Protein 3JYB (pdb70)

Radius of gyration: 20.43 Å; Cα contacts (8 Å, |Δi|>4): 573; chains: 2; bounding box: 52×52×51 Å

Secondary structure (DSSP, 8-state):
--EEEEEETTS---HHHHHT-GGG-EE-SSSB----S-S-EEEEEE-----SS-EEEEEE-TT-S-EEEEEEETTEEEEEEEESTTS-S---S-TT--EEEEEP-SS---EEE---SS---EEEEEEHHHHTT--/--EEEEEETT----HHHHTT-GGG-EE-SSSB----S-S-EEEEEE-----SS-EEEEEE-TT-S-EEEEEEETTEEEEEEEESTTS-----SSTT--EEEEE--SS---EEE---SS---EEEEEEHHHHTT--

B-factor: mean 18.73, std 5.87, range [4.33, 47.35]

Structure (mmCIF, N/CA/C/O backbone):
data_3JYB
#
_entry.id   3JYB
#
_cell.length_a   51.164
_cell.length_b   67.193
_cell.length_c   86.214
_cell.angle_alpha   90.00
_cell.angle_beta   90.00
_cell.angle_gamma   90.00
#
_symmetry.space_group_name_H-M   'P 21 21 21'
#
loop_
_entity.id
_entity.type
_entity.pdbx_description
1 polymer 'Sensor protein'
2 water water
#
loop_
_atom_site.group_PDB
_atom_site.id
_atom_site.type_symbol
_atom_site.label_atom_id
_atom_site.label_alt_id
_atom_site.label_comp_id
_atom_site.label_asym_id
_atom_site.label_entity_id
_atom_site.label_seq_id
_atom_site.pdbx_PDB_ins_code
_atom_site.Cartn_x
_atom_site.Cartn_y
_atom_site.Cartn_z
_atom_site.occupancy
_atom_site.B_iso_or_equiv
_atom_site.auth_seq_id
_atom_site.auth_comp_id
_atom_site.auth_asym_id
_atom_site.auth_atom_id
_atom_site.pdbx_PDB_model_num
ATOM 1 N N . GLN A 1 8 ? 12.498 33.715 56.812 1.00 20.47 48 GLN A N 1
ATOM 2 C CA . GLN A 1 8 ? 12.031 33.669 58.233 1.00 20.19 48 GLN A CA 1
ATOM 3 C C . GLN A 1 8 ? 12.464 34.898 59.042 1.00 19.31 48 GLN A C 1
ATOM 4 O O . GLN A 1 8 ? 12.410 34.895 60.272 1.00 19.10 48 GLN A O 1
ATOM 10 N N . ASN A 1 9 ? 12.870 35.953 58.339 1.00 18.34 49 ASN A N 1
ATOM 11 C CA . ASN A 1 9 ? 13.349 37.176 58.978 1.00 17.37 49 ASN A CA 1
ATOM 12 C C . ASN A 1 9 ? 12.270 38.241 59.193 1.00 16.56 49 ASN A C 1
ATOM 13 O O . ASN A 1 9 ? 12.557 39.326 59.701 1.00 16.10 49 ASN A O 1
ATOM 18 N N . TRP A 1 10 ? 11.038 37.931 58.793 1.00 15.65 50 TRP A N 1
ATOM 19 C CA . TRP A 1 10 ? 9.897 38.796 59.070 1.00 14.63 50 TRP A CA 1
ATOM 20 C C . TRP A 1 10 ? 9.069 38.101 60.134 1.00 14.39 50 TRP A C 1
ATOM 21 O O . TRP A 1 10 ? 8.437 37.069 59.879 1.00 14.13 50 TRP A O 1
ATOM 32 N N . ARG A 1 11 ? 9.098 38.667 61.335 1.00 14.07 51 ARG A N 1
ATOM 33 C CA . ARG A 1 11 ? 8.558 38.003 62.511 1.00 14.24 51 ARG A CA 1
ATOM 34 C C . ARG A 1 11 ? 7.566 38.878 63.252 1.00 14.05 51 ARG A C 1
ATOM 35 O O . ARG A 1 11 ? 7.608 40.109 63.159 1.00 13.35 51 ARG A O 1
ATOM 43 N N . LEU A 1 12 ? 6.688 38.228 64.011 1.00 14.16 52 LEU A N 1
ATOM 44 C CA . LEU A 1 12 ? 5.626 38.930 64.708 1.00 14.67 52 LEU A CA 1
ATOM 45 C C . LEU A 1 12 ? 5.483 38.463 66.157 1.00 14.73 52 LEU A C 1
ATOM 46 O O . LEU A 1 12 ? 5.723 37.297 66.475 1.00 14.85 52 LEU A O 1
ATOM 51 N N . LEU A 1 13 ? 5.114 39.400 67.023 1.00 14.84 53 LEU A N 1
ATOM 52 C CA . LEU A 1 13 ? 4.792 39.121 68.408 1.00 15.27 53 LEU A CA 1
ATOM 53 C C . LEU A 1 13 ? 3.516 39.881 68.748 1.00 15.44 53 LEU A C 1
ATOM 54 O O . LEU A 1 13 ? 3.436 41.095 68.550 1.00 15.56 53 LEU A O 1
ATOM 59 N N . ARG A 1 14 ? 2.520 39.155 69.240 1.00 15.60 54 ARG A N 1
ATOM 60 C CA . ARG A 1 14 ? 1.308 39.768 69.760 1.00 15.79 54 ARG A CA 1
ATOM 61 C C . ARG A 1 14 ? 1.494 40.058 71.244 1.00 16.03 54 ARG A C 1
ATOM 62 O O . ARG A 1 14 ? 1.709 39.136 72.044 1.00 15.99 54 ARG A O 1
ATOM 70 N N . ASP A 1 15 ? 1.451 41.340 71.601 1.00 15.88 55 ASP A N 1
ATOM 71 C CA . ASP A 1 15 ? 1.507 41.751 72.996 1.00 16.22 55 ASP A CA 1
ATOM 72 C C . ASP A 1 15 ? 0.099 42.075 73.474 1.00 16.25 55 ASP A C 1
ATOM 73 O O . ASP A 1 15 ? -0.375 43.204 73.343 1.00 15.75 55 ASP A O 1
ATOM 78 N N . GLU A 1 16 ? -0.559 41.070 74.035 1.00 16.57 56 GLU A N 1
ATOM 79 C CA . GLU A 1 16 ? -1.937 41.212 74.504 1.00 17.01 56 GLU A CA 1
ATOM 80 C C . GLU A 1 16 ? -2.074 42.102 75.740 1.00 16.94 56 GLU A C 1
ATOM 81 O O . GLU A 1 16 ? -3.164 42.596 76.034 1.00 17.19 56 GLU A O 1
ATOM 87 N N . SER A 1 17 ? -0.966 42.314 76.446 1.00 17.02 57 SER A N 1
ATOM 88 C CA . SER A 1 17 ? -0.939 43.194 77.610 1.00 17.23 57 SER A CA 1
ATOM 89 C C . SER A 1 17 ? -0.934 44.669 77.208 1.00 17.19 57 SER A C 1
ATOM 90 O O . SER A 1 17 ? -1.383 45.522 77.972 1.00 17.31 57 SER A O 1
ATOM 93 N N . ALA A 1 18 ? -0.411 44.949 76.014 1.00 17.22 58 ALA A N 1
ATOM 94 C CA . ALA A 1 18 ? -0.209 46.314 75.495 1.00 17.27 58 ALA A CA 1
ATOM 95 C C . ALA A 1 18 ? 0.818 47.136 76.293 1.00 17.35 58 ALA A C 1
ATOM 96 O O . ALA A 1 18 ? 0.973 48.333 76.055 1.00 17.32 58 ALA A O 1
ATOM 98 N N . GLN A 1 19 ? 1.528 46.482 77.213 1.00 17.32 59 GLN A N 1
ATOM 99 C CA . GLN A 1 19 ? 2.415 47.170 78.167 1.00 17.62 59 GLN A CA 1
ATOM 100 C C . GLN A 1 19 ? 3.884 47.214 77.733 1.00 17.30 59 GLN A C 1
ATOM 101 O O . GLN A 1 19 ? 4.643 48.068 78.189 1.00 17.01 59 GLN A O 1
ATOM 107 N N . LEU A 1 20 ? 4.271 46.291 76.858 1.00 17.18 60 LEU A N 1
ATOM 108 C CA . LEU A 1 20 ? 5.660 46.160 76.405 1.00 17.30 60 LEU A CA 1
ATOM 109 C C . LEU A 1 20 ? 6.187 47.410 75.698 1.00 17.22 60 LEU A C 1
ATOM 110 O O . LEU A 1 20 ? 5.528 47.965 74.818 1.00 16.95 60 LEU A O 1
ATOM 115 N N . ARG A 1 21 ? 7.369 47.849 76.122 1.00 17.54 61 ARG A N 1
ATOM 116 C CA . ARG A 1 21 ? 8.090 48.940 75.483 1.00 18.24 61 ARG A CA 1
ATOM 117 C C . ARG A 1 21 ? 9.230 48.346 74.662 1.00 17.91 61 ARG A C 1
ATOM 118 O O . ARG A 1 21 ? 9.496 47.148 74.752 1.00 17.54 61 ARG A O 1
ATOM 126 N N . ILE A 1 22 ? 9.910 49.180 73.880 1.00 17.58 62 ILE A N 1
ATOM 127 C CA . ILE A 1 22 ? 11.028 48.715 73.054 1.00 17.74 62 ILE A CA 1
ATOM 128 C C . ILE A 1 22 ? 12.097 47.952 73.864 1.00 18.05 62 ILE A C 1
ATOM 129 O O . ILE A 1 22 ? 12.536 46.881 73.442 1.00 17.77 62 ILE A O 1
ATOM 134 N N . ALA A 1 23 ? 12.488 48.491 75.023 1.00 18.61 63 ALA A N 1
ATOM 135 C CA . ALA A 1 23 ? 13.450 47.817 75.905 1.00 19.33 63 ALA A CA 1
ATOM 136 C C . ALA A 1 23 ? 12.963 46.439 76.342 1.00 19.80 63 ALA A C 1
ATOM 137 O O . ALA A 1 23 ? 13.755 45.497 76.411 1.00 20.14 63 ALA A O 1
ATOM 139 N N . ASP A 1 24 ? 11.666 46.326 76.629 1.00 20.30 64 ASP A N 1
ATOM 140 C CA . ASP A 1 24 ? 11.052 45.050 77.017 1.00 20.81 64 ASP A CA 1
ATOM 141 C C . ASP A 1 24 ? 11.057 44.044 75.867 1.00 21.22 64 ASP A C 1
ATOM 142 O O . ASP A 1 24 ? 11.312 42.855 76.065 1.00 21.47 64 ASP A O 1
ATOM 147 N N . VAL A 1 25 ? 10.764 44.536 74.669 1.00 21.56 65 VAL A N 1
ATOM 148 C CA . VAL A 1 25 ? 10.701 43.716 73.463 1.00 21.85 65 VAL A CA 1
ATOM 149 C C . VAL A 1 25 ? 12.072 43.130 73.098 1.00 22.02 65 VAL A C 1
ATOM 150 O O . VAL A 1 25 ? 12.178 41.959 72.724 1.00 22.11 65 VAL A O 1
ATOM 154 N N . LEU A 1 26 ? 13.113 43.945 73.236 1.00 22.07 66 LEU A N 1
ATOM 155 C CA . LEU A 1 26 ? 14.483 43.518 72.965 1.00 22.45 66 LEU A CA 1
ATOM 156 C C . LEU A 1 26 ? 14.955 42.403 73.908 1.00 22.82 66 LEU A C 1
ATOM 157 O O . LEU A 1 26 ? 15.908 41.689 73.594 1.00 22.86 66 LEU A O 1
ATOM 162 N N . GLN A 1 27 ? 14.276 42.261 75.048 1.00 23.15 67 GLN A N 1
ATOM 163 C CA . GLN A 1 27 ? 14.528 41.182 76.011 1.00 23.71 67 GLN A CA 1
ATOM 164 C C . GLN A 1 27 ? 13.773 39.902 75.654 1.00 23.81 67 GLN A C 1
ATOM 165 O O . GLN A 1 27 ? 14.023 38.843 76.233 1.00 23.72 67 GLN A O 1
ATOM 171 N N . ARG A 1 28 ? 12.853 40.013 74.698 1.00 24.12 68 ARG A N 1
ATOM 172 C CA . ARG A 1 28 ? 11.920 38.939 74.360 1.00 24.46 68 ARG A CA 1
ATOM 173 C C . ARG A 1 28 ? 12.019 38.517 72.898 1.00 24.53 68 ARG A C 1
ATOM 174 O O . ARG A 1 28 ? 11.046 38.017 72.330 1.00 24.29 68 ARG A O 1
ATOM 182 N N . LYS A 1 29 ? 13.197 38.709 72.300 1.00 24.70 69 LYS A N 1
ATOM 183 C CA . LYS A 1 29 ? 13.425 38.420 70.877 1.00 25.20 69 LYS A CA 1
ATOM 184 C C . LYS A 1 29 ? 13.053 36.991 70.483 1.00 25.19 69 LYS A C 1
ATOM 185 O O . LYS A 1 29 ? 12.598 36.747 69.366 1.00 25.26 69 LYS A O 1
ATOM 191 N N . GLU A 1 30 ? 13.245 36.058 71.411 1.00 25.30 70 GLU A N 1
ATOM 192 C CA . GLU A 1 30 ? 12.952 34.645 71.179 1.00 25.24 70 GLU A CA 1
ATOM 193 C C . GLU A 1 30 ? 11.448 34.351 71.105 1.00 24.74 70 GLU A C 1
ATOM 194 O O . GLU A 1 30 ? 11.048 33.282 70.638 1.00 24.86 70 GLU A O 1
ATOM 200 N N . GLN A 1 31 ? 10.627 35.307 71.547 1.00 23.90 71 GLN A N 1
ATOM 201 C CA . GLN A 1 31 ? 9.166 35.171 71.519 1.00 23.38 71 GLN A CA 1
ATOM 202 C C . GLN A 1 31 ? 8.535 35.523 70.162 1.00 22.49 71 GLN A C 1
ATOM 203 O O . GLN A 1 31 ? 7.371 35.197 69.919 1.00 22.56 71 GLN A O 1
ATOM 209 N N . PHE A 1 32 ? 9.301 36.185 69.295 1.00 21.49 72 PHE A N 1
ATOM 210 C CA . PHE A 1 32 ? 8.875 36.488 67.924 1.00 20.50 72 PHE A CA 1
ATOM 211 C C . PHE A 1 32 ? 8.846 35.219 67.075 1.00 20.45 72 PHE A C 1
ATOM 212 O O . PHE A 1 32 ? 9.770 34.399 67.139 1.00 20.48 72 PHE A O 1
ATOM 220 N N . ARG A 1 33 ? 7.791 35.073 66.275 1.00 20.21 73 ARG A N 1
ATOM 221 C CA . ARG A 1 33 ? 7.607 33.900 65.405 1.00 19.90 73 ARG A CA 1
ATOM 222 C C . ARG A 1 33 ? 7.482 34.322 63.935 1.00 19.36 73 ARG A C 1
ATOM 223 O O . ARG A 1 33 ? 6.960 35.395 63.657 1.00 19.27 73 ARG A O 1
ATOM 231 N N . PRO A 1 34 ? 7.957 33.480 62.990 1.00 18.96 74 PRO A N 1
ATOM 232 C CA . PRO A 1 34 ? 7.950 33.861 61.568 1.00 18.66 74 PRO A CA 1
ATOM 233 C C . PRO A 1 34 ? 6.536 34.052 61.007 1.00 18.25 74 PRO A C 1
ATOM 234 O O . PRO A 1 34 ? 5.610 33.318 61.376 1.00 17.93 74 PRO A O 1
ATOM 238 N N . LEU A 1 35 ? 6.384 35.054 60.145 1.00 17.71 75 LEU A N 1
ATOM 239 C CA . LEU A 1 35 ? 5.136 35.306 59.428 1.00 17.45 75 LEU A CA 1
ATOM 240 C C . LEU A 1 35 ? 5.060 34.442 58.174 1.00 17.41 75 LEU A C 1
ATOM 241 O O . LEU A 1 35 ? 6.075 34.205 57.512 1.00 17.22 75 LEU A O 1
ATOM 246 N N . ALA A 1 36 ? 3.856 33.983 57.845 1.00 17.50 76 ALA A N 1
ATOM 247 C CA . ALA A 1 36 ? 3.630 33.220 56.614 1.00 17.33 76 ALA A CA 1
ATOM 248 C C . ALA A 1 36 ? 3.366 34.150 55.427 1.00 17.25 76 ALA A C 1
ATOM 249 O O . ALA A 1 36 ? 3.418 33.730 54.268 1.00 17.22 76 ALA A O 1
ATOM 251 N N . LYS A 1 37 ? 3.068 35.411 55.733 1.00 16.75 77 LYS A N 1
ATOM 252 C CA . LYS A 1 37 ? 2.918 36.463 54.722 1.00 16.44 77 LYS A CA 1
ATOM 253 C C . LYS A 1 37 ? 3.247 37.806 55.371 1.00 15.51 77 LYS A C 1
ATOM 254 O O . LYS A 1 37 ? 3.131 37.953 56.587 1.00 15.08 77 LYS A O 1
ATOM 260 N N . ARG A 1 38 ? 3.647 38.782 54.563 1.00 14.91 78 ARG A N 1
ATOM 261 C CA . ARG A 1 38 ? 4.030 40.091 55.093 1.00 14.45 78 ARG A CA 1
ATOM 262 C C . ARG A 1 38 ? 2.824 41.019 55.303 1.00 14.33 78 ARG A C 1
ATOM 263 O O . ARG A 1 38 ? 2.755 42.126 54.764 1.00 13.94 78 ARG A O 1
ATOM 271 N N . SER A 1 39 ? 1.888 40.542 56.120 1.00 13.93 79 SER A N 1
ATOM 272 C CA . SER A 1 39 ? 0.655 41.260 56.444 1.00 13.94 79 SER A CA 1
ATOM 273 C C . SER A 1 39 ? -0.049 40.544 57.584 1.00 14.01 79 SER A C 1
ATOM 274 O O . SER A 1 39 ? 0.288 39.396 57.911 1.00 13.67 79 SER A O 1
ATOM 277 N N . PHE A 1 40 ? -1.019 41.224 58.196 1.00 14.15 80 PHE A N 1
ATOM 278 C CA . PHE A 1 40 ? -1.862 40.602 59.218 1.00 14.14 80 PHE A CA 1
ATOM 279 C C . PHE A 1 40 ? -3.211 41.306 59.324 1.00 14.21 80 PHE A C 1
ATOM 280 O O . PHE A 1 40 ? -3.363 42.451 58.894 1.00 14.11 80 PHE A O 1
ATOM 288 N N . ILE A 1 41 ? -4.186 40.598 59.888 1.00 14.25 81 ILE A N 1
ATOM 289 C CA . ILE A 1 41 ? -5.426 41.201 60.350 1.00 14.24 81 ILE A CA 1
ATOM 290 C C . ILE A 1 41 ? -5.910 40.483 61.604 1.00 14.41 81 ILE A C 1
ATOM 291 O O . ILE A 1 41 ? -5.922 39.252 61.658 1.00 14.40 81 ILE A O 1
ATOM 296 N N . PHE A 1 42 ? -6.296 41.260 62.612 1.00 14.07 82 PHE A N 1
ATOM 297 C CA . PHE A 1 42 ? -6.839 40.715 63.849 1.00 14.30 82 PHE A CA 1
ATOM 298 C C . PHE A 1 42 ? -8.123 41.450 64.210 1.00 14.34 82 PHE A C 1
ATOM 299 O O . PHE A 1 42 ? -8.221 42.657 63.969 1.00 14.38 82 PHE A O 1
ATOM 307 N N . PRO A 1 43 ? -9.106 40.736 64.804 1.00 14.37 83 PRO A N 1
ATOM 308 C CA . PRO A 1 43 ? -10.300 41.425 65.305 1.00 14.33 83 PRO A CA 1
ATOM 309 C C . PRO A 1 43 ? -9.919 42.560 66.260 1.00 14.03 83 PRO A C 1
ATOM 310 O O . PRO A 1 43 ? -8.861 42.503 66.891 1.00 14.17 83 PRO A O 1
ATOM 314 N N . ALA A 1 44 ? -10.769 43.578 66.352 1.00 13.65 84 ALA A N 1
ATOM 315 C CA . ALA A 1 44 ? -10.518 44.731 67.218 1.00 13.52 84 ALA A CA 1
ATOM 316 C C . ALA A 1 44 ? -10.262 44.334 68.676 1.00 13.26 84 ALA A C 1
ATOM 317 O O . ALA A 1 44 ? -11.059 43.619 69.288 1.00 13.08 84 ALA A O 1
ATOM 319 N N . SER A 1 45 ? -9.132 44.788 69.212 1.00 12.94 85 SER A N 1
ATOM 320 C CA . SER A 1 45 ? -8.756 44.526 70.601 1.00 12.70 85 SER A CA 1
ATOM 321 C C . SER A 1 45 ? -7.700 45.534 71.062 1.00 12.56 85 SER A C 1
ATOM 322 O O . SER A 1 45 ? -7.140 46.272 70.239 1.00 12.31 85 SER A O 1
ATOM 325 N N . PRO A 1 46 ? -7.417 45.568 72.379 1.00 12.51 86 PRO A N 1
ATOM 326 C CA . PRO A 1 46 ? -6.396 46.479 72.895 1.00 12.33 86 PRO A CA 1
ATOM 327 C C . PRO A 1 46 ? -4.952 45.957 72.792 1.00 12.43 86 PRO A C 1
ATOM 328 O O . PRO A 1 46 ? -4.050 46.574 73.349 1.00 12.36 86 PRO A O 1
ATOM 332 N N . GLN A 1 47 ? -4.735 44.844 72.089 1.00 12.28 87 GLN A N 1
ATOM 333 C CA . GLN A 1 47 ? -3.387 44.286 71.929 1.00 12.47 87 GLN A CA 1
ATOM 334 C C . GLN A 1 47 ? -2.467 45.244 71.175 1.00 12.63 87 GLN A C 1
ATOM 335 O O . GLN A 1 47 ? -2.929 46.068 70.373 1.00 12.76 87 GLN A O 1
ATOM 341 N N . ALA A 1 48 ? -1.169 45.123 71.429 1.00 12.49 88 ALA A N 1
ATOM 342 C CA . ALA A 1 48 ? -0.163 45.762 70.590 1.00 12.66 88 ALA A CA 1
ATOM 343 C C . ALA A 1 48 ? 0.509 44.681 69.755 1.00 12.79 88 ALA A C 1
ATOM 344 O O . ALA A 1 48 ? 1.015 43.697 70.292 1.00 12.77 88 ALA A O 1
ATOM 346 N N . VAL A 1 49 ? 0.499 44.861 68.440 1.00 13.17 89 VAL A N 1
ATOM 347 C CA . VAL A 1 49 ? 1.191 43.952 67.532 1.00 13.57 89 VAL A CA 1
ATOM 348 C C . VAL A 1 49 ? 2.587 44.502 67.233 1.00 13.80 89 VAL A C 1
ATOM 349 O O . VAL A 1 49 ? 2.730 45.656 66.818 1.00 14.01 89 VAL A O 1
ATOM 353 N N . TRP A 1 50 ? 3.611 43.685 67.480 1.00 13.96 90 TRP A N 1
ATOM 354 C CA . TRP A 1 50 ? 4.992 44.066 67.168 1.00 13.80 90 TRP A CA 1
ATOM 355 C C . TRP A 1 50 ? 5.520 43.284 65.971 1.00 14.18 90 TRP A C 1
ATOM 356 O O . TRP A 1 50 ? 5.390 42.056 65.911 1.00 14.45 90 TRP A O 1
ATOM 367 N N . LEU A 1 51 ? 6.117 44.010 65.030 1.00 14.33 91 LEU A N 1
ATOM 368 C CA . LEU A 1 51 ? 6.826 43.428 63.900 1.00 14.48 91 LEU A CA 1
ATOM 369 C C . LEU A 1 51 ? 8.334 43.515 64.131 1.00 14.68 91 LEU A C 1
ATOM 370 O O . LEU A 1 51 ? 8.843 44.555 64.560 1.00 14.90 91 LEU A O 1
ATOM 375 N N . GLN A 1 52 ? 9.040 42.418 63.869 1.00 14.35 92 GLN A N 1
ATOM 376 C CA . GLN A 1 52 ? 10.497 42.418 63.874 1.00 14.22 92 GLN A CA 1
ATOM 377 C C . GLN A 1 52 ? 11.009 41.959 62.515 1.00 14.34 92 GLN A C 1
ATOM 378 O O . GLN A 1 52 ? 10.668 40.867 62.053 1.00 14.50 92 GLN A O 1
ATOM 384 N N . VAL A 1 53 ? 11.813 42.805 61.876 1.00 14.28 93 VAL A N 1
ATOM 385 C CA . VAL A 1 53 ? 12.413 42.475 60.585 1.00 14.23 93 VAL A CA 1
ATOM 386 C C . VAL A 1 53 ? 13.933 42.570 60.659 1.00 14.14 93 VAL A C 1
ATOM 387 O O . VAL A 1 53 ? 14.490 43.640 60.920 1.00 13.84 93 VAL A O 1
ATOM 391 N N . GLN A 1 54 ? 14.595 41.443 60.429 1.00 14.29 94 GLN A N 1
ATOM 392 C CA . GLN A 1 54 ? 16.054 41.399 60.381 1.00 14.73 94 GLN A CA 1
ATOM 393 C C . GLN A 1 54 ? 16.519 41.458 58.933 1.00 14.50 94 GLN A C 1
ATOM 394 O O . GLN A 1 54 ? 16.108 40.637 58.110 1.00 14.25 94 GLN A O 1
ATOM 400 N N . LEU A 1 55 ? 17.364 42.444 58.636 1.00 14.30 95 LEU A N 1
ATOM 401 C CA . LEU A 1 55 ? 17.852 42.690 57.281 1.00 14.24 95 LEU A CA 1
ATOM 402 C C . LEU A 1 55 ? 19.380 42.786 57.261 1.00 14.39 95 LEU A C 1
ATOM 403 O O . LEU A 1 55 ? 19.979 43.283 58.220 1.00 14.63 95 LEU A O 1
ATOM 408 N N . PRO A 1 56 ? 20.018 42.306 56.174 1.00 14.14 96 PRO A N 1
ATOM 409 C CA . PRO A 1 56 ? 21.465 42.440 56.058 1.00 13.93 96 PRO A CA 1
ATOM 410 C C . PRO A 1 56 ? 21.865 43.875 55.721 1.00 13.73 96 PRO A C 1
ATOM 411 O O . PRO A 1 56 ? 20.995 44.731 55.546 1.00 13.14 96 PRO A O 1
ATOM 415 N N . ALA A 1 57 ? 23.171 44.132 55.631 1.00 13.55 97 ALA A N 1
ATOM 416 C CA . ALA A 1 57 ? 23.662 45.409 55.111 1.00 13.62 97 ALA A CA 1
ATOM 417 C C . ALA A 1 57 ? 23.083 45.639 53.712 1.00 13.56 97 ALA A C 1
ATOM 418 O O . ALA A 1 57 ? 23.017 44.711 52.896 1.00 13.45 97 ALA A O 1
ATOM 420 N N . GLN A 1 58 ? 22.659 46.872 53.451 1.00 13.52 98 GLN A N 1
ATOM 421 C CA . GLN A 1 58 ? 21.972 47.212 52.211 1.00 13.52 98 GLN A CA 1
ATOM 422 C C . GLN A 1 58 ? 22.905 47.923 51.237 1.00 13.63 98 GLN A C 1
ATOM 423 O O . GLN A 1 58 ? 23.807 48.651 51.653 1.00 13.72 98 GLN A O 1
ATOM 429 N N . LYS A 1 59 ? 22.681 47.711 49.943 1.00 13.67 99 LYS A N 1
ATOM 430 C CA . LYS A 1 59 ? 23.578 48.221 48.899 1.00 13.81 99 LYS A CA 1
ATOM 431 C C . LYS A 1 59 ? 22.961 49.355 48.084 1.00 13.56 99 LYS A C 1
ATOM 432 O O . LYS A 1 59 ? 23.674 50.104 47.407 1.00 13.34 99 LYS A O 1
ATOM 438 N N . VAL A 1 60 ? 21.637 49.463 48.144 1.00 13.33 100 VAL A N 1
ATOM 439 C CA . VAL A 1 60 ? 20.884 50.451 47.363 1.00 13.42 100 VAL A CA 1
ATOM 440 C C . VAL A 1 60 ? 19.804 51.101 48.235 1.00 13.29 100 VAL A C 1
ATOM 441 O O . VAL A 1 60 ? 19.430 50.537 49.274 1.00 13.52 100 VAL A O 1
ATOM 445 N N . PRO A 1 61 ? 19.310 52.294 47.839 1.00 12.97 101 PRO A N 1
ATOM 446 C CA . PRO A 1 61 ? 18.212 52.885 48.606 1.00 12.83 101 PRO A CA 1
ATOM 447 C C . PRO A 1 61 ? 17.005 51.950 48.725 1.00 12.33 101 PRO A C 1
ATOM 448 O O . PRO A 1 61 ? 16.601 51.319 47.752 1.00 12.00 101 PRO A O 1
ATOM 452 N N . SER A 1 62 ? 16.464 51.849 49.931 1.00 12.11 102 SER A N 1
ATOM 453 C CA . SER A 1 62 ? 15.257 51.069 50.165 1.00 11.94 102 SER A CA 1
ATOM 454 C C . SER A 1 62 ? 14.475 51.657 51.328 1.00 11.55 102 SER A C 1
ATOM 455 O O . SER A 1 62 ? 15.005 52.460 52.113 1.00 11.07 102 SER A O 1
ATOM 458 N N . TRP A 1 63 ? 13.208 51.267 51.405 1.00 11.00 103 TRP A N 1
ATOM 459 C CA . TRP A 1 63 ? 12.303 51.729 52.442 1.00 10.87 103 TRP A CA 1
ATOM 460 C C . TRP A 1 63 ? 11.529 50.524 52.969 1.00 10.76 103 TRP A C 1
ATOM 461 O O . TRP A 1 63 ? 11.284 49.560 52.235 1.00 10.38 103 TRP A O 1
ATOM 472 N N . LEU A 1 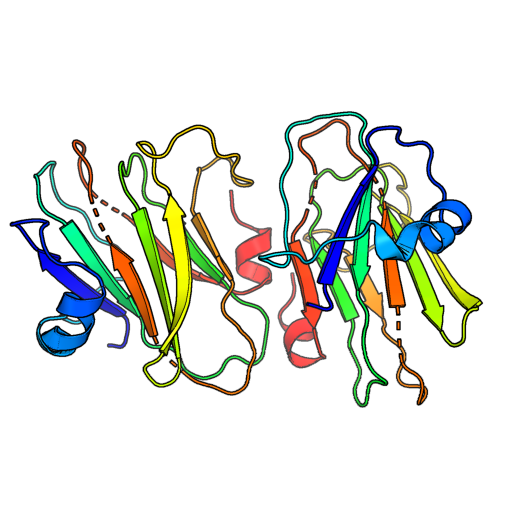64 ? 11.165 50.571 54.245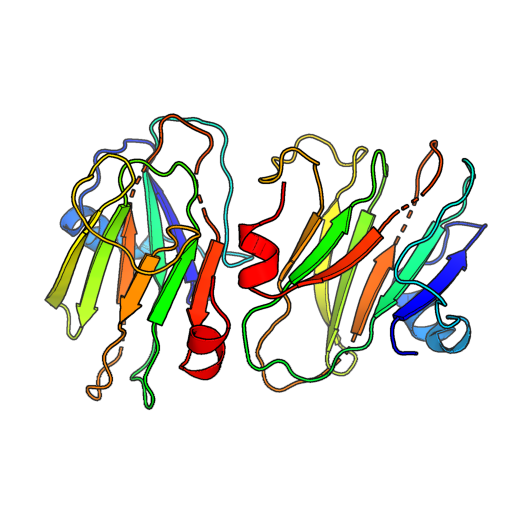 1.00 10.97 104 LEU A N 1
ATOM 473 C CA . LEU A 1 64 ? 10.068 49.747 54.724 1.00 11.01 104 LEU A CA 1
ATOM 474 C C . LEU A 1 64 ? 8.806 50.534 54.421 1.00 11.06 104 LEU A C 1
ATOM 475 O O . LEU A 1 64 ? 8.651 51.671 54.879 1.00 11.01 104 LEU A O 1
ATOM 480 N N . TRP A 1 65 ? 7.935 49.935 53.612 1.00 11.08 105 TRP A N 1
ATOM 481 C CA . TRP A 1 65 ? 6.615 50.479 53.328 1.00 10.72 105 TRP A CA 1
ATOM 482 C C . TRP A 1 65 ? 5.597 49.788 54.225 1.00 10.93 105 TRP A C 1
ATOM 483 O O . TRP A 1 65 ? 5.635 48.567 54.381 1.00 11.00 105 TRP A O 1
ATOM 494 N N . ILE A 1 66 ? 4.709 50.570 54.832 1.00 11.07 106 ILE A N 1
ATOM 495 C CA . ILE A 1 66 ? 3.589 50.016 55.597 1.00 11.38 106 ILE A CA 1
ATOM 496 C C . ILE A 1 66 ? 2.289 50.704 55.209 1.00 11.55 106 ILE A C 1
ATOM 497 O O . ILE A 1 66 ? 2.197 51.931 55.258 1.00 11.64 106 ILE A O 1
ATOM 502 N N . PHE A 1 67 ? 1.298 49.911 54.804 1.00 11.55 107 PHE A N 1
ATOM 503 C CA . PHE A 1 67 ? -0.073 50.392 54.654 1.00 11.89 107 PHE A CA 1
ATOM 504 C C . PHE A 1 67 ? -0.867 49.821 55.816 1.00 12.02 107 PHE A C 1
ATOM 505 O O . PHE A 1 67 ? -1.141 48.616 55.860 1.00 11.85 107 PHE A O 1
ATOM 513 N N . ALA A 1 68 ? -1.197 50.685 56.769 1.00 12.47 108 ALA A N 1
ATOM 514 C CA . ALA A 1 68 ? -1.872 50.269 57.990 1.00 13.22 108 ALA A CA 1
ATOM 515 C C . ALA A 1 68 ? -3.098 51.147 58.220 1.00 14.03 108 ALA A C 1
ATOM 516 O O . ALA A 1 68 ? -3.090 52.015 59.103 1.00 13.69 108 ALA A O 1
ATOM 518 N N . PRO A 1 69 ? -4.164 50.925 57.422 1.00 14.70 109 PRO A N 1
ATOM 519 C CA . PRO A 1 69 ? -5.329 51.791 57.548 1.00 15.32 109 PRO A CA 1
ATOM 520 C C . PRO A 1 69 ? -5.971 51.663 58.930 1.00 15.83 109 PRO A C 1
ATOM 521 O O . PRO A 1 69 ? -6.132 50.552 59.444 1.00 15.62 109 PRO A O 1
ATOM 525 N N . ARG A 1 70 ? -6.294 52.811 59.520 1.00 16.18 110 ARG A N 1
ATOM 526 C CA . ARG A 1 70 ? -6.976 52.900 60.814 1.00 16.76 110 ARG A CA 1
ATOM 527 C C . ARG A 1 70 ? -6.115 52.514 62.023 1.00 16.59 110 ARG A C 1
ATOM 528 O O . ARG A 1 70 ? -6.632 52.382 63.129 1.00 16.42 110 ARG A O 1
ATOM 536 N N . VAL A 1 71 ? -4.809 52.344 61.817 1.00 16.54 111 VAL A N 1
ATOM 537 C CA . VAL A 1 71 ? -3.901 52.133 62.944 1.00 16.43 111 VAL A CA 1
ATOM 538 C C . VAL A 1 71 ? -3.735 53.480 63.637 1.00 16.34 111 VAL A C 1
ATOM 539 O O . VAL A 1 71 ? -3.457 54.497 62.994 1.00 16.14 111 VAL A O 1
ATOM 543 N N . GLN A 1 72 ? -3.939 53.487 64.948 1.00 16.03 112 GLN A N 1
ATOM 544 C CA . GLN A 1 72 ? -3.966 54.733 65.693 1.00 16.00 112 GLN A CA 1
ATOM 545 C C . GLN A 1 72 ? -2.592 55.135 66.222 1.00 15.57 112 GLN A C 1
ATOM 546 O O . GLN A 1 72 ? -2.232 56.308 66.183 1.00 15.33 112 GLN A O 1
ATOM 552 N N . TYR A 1 73 ? -1.829 54.155 66.702 1.00 15.20 113 TYR A N 1
ATOM 553 C CA . TYR A 1 73 ? -0.454 54.385 67.121 1.00 15.13 113 TYR A CA 1
ATOM 554 C C . TYR A 1 73 ? 0.476 53.413 66.412 1.00 14.95 113 TYR A C 1
ATOM 555 O O . TYR A 1 73 ? 0.301 52.191 66.500 1.00 14.86 113 TYR A O 1
ATOM 564 N N . LEU A 1 74 ? 1.443 53.972 65.690 1.00 14.35 114 LEU A N 1
ATOM 565 C CA . LEU A 1 74 ? 2.476 53.196 65.014 1.00 14.04 114 LEU A CA 1
ATOM 566 C C . LEU A 1 74 ? 3.836 53.735 65.449 1.00 14.10 114 LEU A C 1
ATOM 567 O O . LEU A 1 74 ? 4.150 54.913 65.234 1.00 14.02 114 LEU A O 1
ATOM 572 N N . ASP A 1 75 ? 4.629 52.871 66.080 1.00 13.93 115 ASP A N 1
ATOM 573 C CA . ASP A 1 75 ? 5.948 53.252 66.581 1.00 13.96 115 ASP A CA 1
ATOM 574 C C . ASP A 1 75 ? 7.024 52.464 65.843 1.00 13.91 115 ASP A C 1
ATOM 575 O O . ASP A 1 75 ? 6.965 51.239 65.780 1.00 14.12 115 ASP A O 1
ATOM 580 N N . TYR A 1 76 ? 7.990 53.175 65.275 1.00 13.76 116 TYR A N 1
ATOM 581 C CA . TYR A 1 76 ? 9.043 52.557 64.475 1.00 13.61 116 TYR A CA 1
ATOM 582 C C . TYR A 1 76 ? 10.389 52.728 65.159 1.00 13.66 116 TYR A C 1
ATOM 583 O O . TYR A 1 76 ? 10.726 53.832 65.602 1.00 13.40 116 TYR A O 1
ATOM 592 N N . TYR A 1 77 ? 11.142 51.631 65.228 1.00 13.28 117 TYR A N 1
ATOM 593 C CA . TYR A 1 77 ? 12.461 51.599 65.852 1.00 13.90 117 TYR A CA 1
ATOM 594 C C . TYR A 1 77 ? 13.439 50.888 64.932 1.00 14.14 117 TYR A C 1
ATOM 595 O O . TYR A 1 77 ? 13.134 49.822 64.394 1.00 14.08 117 TYR A O 1
ATOM 604 N N . LEU A 1 78 ? 14.610 51.486 64.741 1.00 14.41 118 LEU A N 1
ATOM 605 C CA . LEU A 1 78 ? 15.675 50.847 63.985 1.00 15.20 118 LEU A CA 1
ATOM 606 C C . LEU A 1 78 ? 16.879 50.614 64.895 1.00 15.39 118 LEU A C 1
ATOM 607 O O . LEU A 1 78 ? 17.325 51.532 65.599 1.00 15.25 118 LEU A O 1
ATOM 612 N N . VAL A 1 79 ? 17.379 49.381 64.878 1.00 15.41 119 VAL A N 1
ATOM 613 C CA . VAL A 1 79 ? 18.526 48.972 65.683 1.00 15.99 119 VAL A CA 1
ATOM 614 C C . VAL A 1 79 ? 19.676 48.566 64.765 1.00 16.64 119 VAL A C 1
ATOM 615 O O . VAL A 1 79 ? 19.496 47.778 63.837 1.00 16.31 119 VAL A O 1
ATOM 619 N N . GLN A 1 80 ? 20.850 49.133 65.021 1.00 17.66 120 GLN A N 1
ATOM 620 C CA . GLN A 1 80 ? 22.083 48.739 64.349 1.00 18.69 120 GLN A CA 1
ATOM 621 C C . GLN A 1 80 ? 23.200 48.689 65.384 1.00 19.75 120 GLN A C 1
ATOM 622 O O . GLN A 1 80 ? 23.300 49.582 66.223 1.00 19.64 120 GLN A O 1
ATOM 628 N N . ASP A 1 81 ? 24.024 47.643 65.324 1.00 21.10 121 ASP A N 1
ATOM 629 C CA . ASP A 1 81 ? 25.098 47.403 66.303 1.00 22.51 121 ASP A CA 1
ATOM 630 C C . ASP A 1 81 ? 24.615 47.500 67.753 1.00 22.73 121 ASP A C 1
ATOM 631 O O . ASP A 1 81 ? 25.245 48.158 68.587 1.00 22.85 121 ASP A O 1
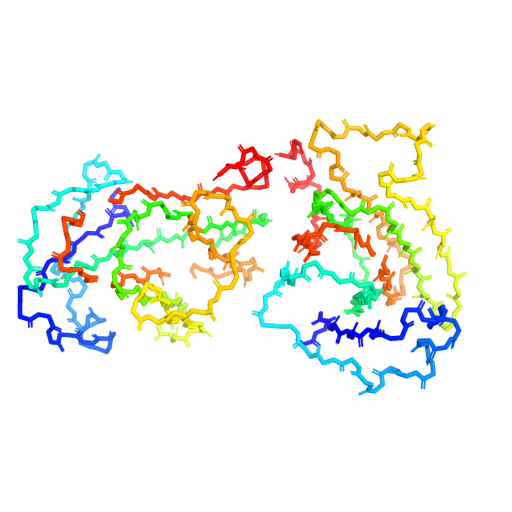ATOM 636 N N . GLY A 1 82 ? 23.478 46.860 68.032 1.00 22.90 122 GLY A N 1
ATOM 637 C CA . GLY A 1 82 ? 22.895 46.830 69.371 1.00 23.17 122 GLY A CA 1
ATOM 638 C C . GLY A 1 82 ? 22.328 48.139 69.901 1.00 23.47 122 GLY A C 1
ATOM 639 O O . GLY A 1 82 ? 21.848 48.189 71.037 1.00 23.57 122 GLY A O 1
ATOM 640 N N . GLN A 1 83 ? 22.377 49.197 69.093 1.00 23.41 123 GLN A N 1
ATOM 641 C CA . GLN A 1 83 ? 21.877 50.511 69.519 1.00 23.48 123 GLN A CA 1
ATOM 642 C C . GLN A 1 83 ? 20.691 51.030 68.702 1.00 23.17 123 GLN A C 1
ATOM 643 O O . GLN A 1 83 ? 20.573 50.755 67.508 1.00 22.55 123 GLN A O 1
ATOM 649 N N . LEU A 1 84 ? 19.818 51.779 69.376 1.00 23.05 124 LEU A N 1
ATOM 650 C CA . LEU A 1 84 ? 18.665 52.417 68.754 1.00 23.05 124 LEU A CA 1
ATOM 651 C C . LEU A 1 84 ? 19.125 53.594 67.898 1.00 23.00 124 LEU A C 1
ATOM 652 O O . LEU A 1 84 ? 19.593 54.608 68.417 1.00 23.04 124 LEU A O 1
ATOM 657 N N . VAL A 1 85 ? 18.997 53.441 66.584 1.00 22.80 125 VAL A N 1
ATOM 658 C CA . VAL A 1 85 ? 19.489 54.426 65.619 1.00 23.07 125 VAL A CA 1
ATOM 659 C C . VAL A 1 85 ? 18.346 55.282 65.052 1.00 22.80 125 VAL A C 1
ATOM 660 O O . VAL A 1 85 ? 18.572 56.386 64.557 1.00 22.79 125 VAL A O 1
ATOM 664 N N . ARG A 1 86 ? 17.123 54.761 65.139 1.00 22.50 126 ARG A N 1
ATOM 665 C CA . ARG A 1 86 ? 15.920 55.517 64.792 1.00 22.01 126 ARG A CA 1
ATOM 666 C C . ARG A 1 86 ? 14.743 55.144 65.694 1.00 21.48 126 ARG A C 1
ATOM 667 O O . ARG A 1 86 ? 14.627 54.001 66.141 1.00 21.04 126 ARG A O 1
ATOM 675 N N . ASP A 1 87 ? 13.887 56.129 65.962 1.00 20.74 127 ASP A N 1
ATOM 676 C CA . ASP A 1 87 ? 12.788 56.012 66.921 1.00 20.41 127 ASP A CA 1
ATOM 677 C C . ASP A 1 87 ? 11.738 57.055 66.540 1.00 20.12 127 ASP A C 1
ATOM 678 O O . ASP A 1 87 ? 11.876 58.240 66.860 1.00 19.62 127 ASP A O 1
ATOM 683 N N . GLN A 1 88 ? 10.698 56.603 65.845 1.00 19.56 128 GLN A N 1
ATOM 684 C CA . GLN A 1 88 ? 9.663 57.490 65.323 1.00 19.30 128 GLN A CA 1
ATOM 685 C C . GLN A 1 88 ? 8.281 57.097 65.823 1.00 18.59 128 GLN A C 1
ATOM 686 O O . GLN A 1 88 ? 7.903 55.927 65.784 1.00 18.10 128 GLN A O 1
ATOM 692 N N . HIS A 1 89 ? 7.532 58.089 66.292 1.00 18.05 129 HIS A N 1
ATOM 693 C CA . HIS A 1 89 ? 6.179 57.855 66.775 1.00 17.68 129 HIS A CA 1
ATOM 694 C C . HIS A 1 89 ? 5.172 58.522 65.864 1.00 17.21 129 HIS A C 1
ATOM 695 O O . HIS A 1 89 ? 5.209 59.734 65.654 1.00 16.60 129 HIS A O 1
ATOM 702 N N . THR A 1 90 ? 4.292 57.706 65.296 1.00 17.00 130 THR A N 1
ATOM 703 C CA . THR A 1 90 ? 3.312 58.192 64.333 1.00 17.09 130 THR A CA 1
ATOM 704 C C . THR A 1 90 ? 1.983 57.443 64.489 1.00 17.37 130 THR A C 1
ATOM 705 O O . THR A 1 90 ? 1.694 56.924 65.574 1.00 16.81 130 THR A O 1
ATOM 709 N N . GLY A 1 91 ? 1.179 57.399 63.428 1.00 17.98 131 GLY A N 1
ATOM 710 C CA . GLY A 1 91 ? -0.155 56.799 63.487 1.00 19.06 131 GLY A CA 1
ATOM 711 C C . GLY A 1 91 ? -1.233 57.852 63.316 1.00 20.18 131 GLY A C 1
ATOM 712 O O . GLY A 1 91 ? -0.945 59.050 63.349 1.00 20.63 131 GLY A O 1
ATOM 713 N N . GLU A 1 92 ? -2.477 57.413 63.143 1.00 21.10 132 GLU A N 1
ATOM 714 C CA . GLU A 1 92 ? -3.605 58.334 62.948 1.00 22.71 132 GLU A CA 1
ATOM 715 C C . GLU A 1 92 ? -3.910 59.216 64.167 1.00 22.88 132 GLU A C 1
ATOM 716 O O . GLU A 1 92 ? -4.518 60.279 64.029 1.00 23.28 132 GLU A O 1
ATOM 722 N N . SER A 1 93 ? -3.479 58.779 65.349 1.00 23.46 133 SER A N 1
ATOM 723 C CA . SER A 1 93 ? -3.664 59.551 66.582 1.00 24.04 133 SER A CA 1
ATOM 724 C C . SER A 1 93 ? -2.474 60.469 66.870 1.00 24.46 133 SER A C 1
ATOM 725 O O . SER A 1 93 ? -2.398 61.095 67.930 1.00 24.71 133 SER A O 1
ATOM 728 N N . ARG A 1 94 ? -1.548 60.533 65.918 1.00 25.10 134 ARG A N 1
ATOM 729 C CA . ARG A 1 94 ? -0.477 61.524 65.914 1.00 25.70 134 ARG A CA 1
ATOM 730 C C . ARG A 1 94 ? -0.637 62.401 64.663 1.00 26.19 134 ARG A C 1
ATOM 731 O O . ARG A 1 94 ? 0.084 62.223 63.672 1.00 26.02 134 ARG A O 1
ATOM 739 N N . PRO A 1 95 ? -1.595 63.349 64.694 1.00 26.70 135 PRO A N 1
ATOM 740 C CA . PRO A 1 95 ? -1.798 64.190 63.522 1.00 27.23 135 PRO A CA 1
ATOM 741 C C . PRO A 1 95 ? -0.714 65.261 63.413 1.00 27.60 135 PRO A C 1
ATOM 742 O O . PRO A 1 95 ? 0.230 65.269 64.211 1.00 27.87 135 PRO A O 1
ATOM 746 N N . PHE A 1 96 ? -0.857 66.139 62.423 1.00 28.02 136 PHE A N 1
ATOM 747 C CA . PHE A 1 96 ? 0.029 67.299 62.205 1.00 28.58 136 PHE A CA 1
ATOM 748 C C . PHE A 1 96 ? 1.382 66.919 61.600 1.00 29.01 136 PHE A C 1
ATOM 749 O O . PHE A 1 96 ? 2.273 67.763 61.460 1.00 29.09 136 PHE A O 1
ATOM 757 N N . GLN A 1 97 ? 1.520 65.646 61.241 1.00 29.57 137 GLN A N 1
ATOM 758 C CA . GLN A 1 97 ? 2.665 65.164 60.483 1.00 30.21 137 GLN A CA 1
ATOM 759 C C . GLN A 1 97 ? 2.233 65.030 59.030 1.00 30.61 137 GLN A C 1
ATOM 760 O O . GLN A 1 97 ? 1.261 64.334 58.724 1.00 30.93 137 GLN A O 1
ATOM 766 N N . GLU A 1 98 ? 2.946 65.704 58.135 1.00 31.13 138 GLU A N 1
ATOM 767 C CA . GLU A 1 98 ? 2.627 65.639 56.713 1.00 31.37 138 GLU A CA 1
ATOM 768 C C . GLU A 1 98 ? 3.295 64.422 56.059 1.00 30.69 138 GLU A C 1
ATOM 769 O O . GLU A 1 98 ? 4.520 64.268 56.113 1.00 31.08 138 GLU A O 1
ATOM 775 N N . ARG A 1 99 ? 2.476 63.548 55.476 1.00 29.90 139 ARG A N 1
ATOM 776 C CA . ARG A 1 99 ? 2.966 62.367 54.758 1.00 28.84 139 ARG A CA 1
ATOM 777 C C . ARG A 1 99 ? 2.700 62.518 53.263 1.00 27.75 139 ARG A C 1
ATOM 778 O O . ARG A 1 99 ? 1.641 63.006 52.876 1.00 27.99 139 ARG A O 1
ATOM 786 N N . PRO A 1 100 ? 3.671 62.121 52.417 1.00 26.68 140 PRO A N 1
ATOM 787 C CA . PRO A 1 100 ? 3.565 62.349 50.972 1.00 25.50 140 PRO A CA 1
ATOM 788 C C . PRO A 1 100 ? 2.501 61.528 50.237 1.00 24.51 140 PRO A C 1
ATOM 789 O O . PRO A 1 100 ? 1.892 62.029 49.290 1.00 24.26 140 PRO A O 1
ATOM 793 N N . LEU A 1 101 ? 2.276 60.287 50.662 1.00 23.08 141 LEU A N 1
ATOM 794 C CA . LEU A 1 101 ? 1.424 59.375 49.895 1.00 21.82 141 LEU A CA 1
ATOM 795 C C . LEU A 1 101 ? -0.073 59.599 50.153 1.00 20.98 141 LEU A C 1
ATOM 796 O O . LEU A 1 101 ? -0.497 59.678 51.306 1.00 20.77 141 LEU A O 1
ATOM 801 N N . PRO A 1 102 ? -0.871 59.710 49.072 1.00 20.16 142 PRO A N 1
ATOM 802 C CA . PRO A 1 102 ? -2.332 59.805 49.132 1.00 19.37 142 PRO A CA 1
ATOM 803 C C . PRO A 1 102 ? -2.986 58.711 49.987 1.00 18.55 142 PRO A C 1
ATOM 804 O O . PRO A 1 102 ? -4.003 58.960 50.631 1.00 18.24 142 PRO A O 1
ATOM 808 N N . SER A 1 103 ? -2.393 57.521 50.007 1.00 17.55 143 SER A N 1
ATOM 809 C CA . SER A 1 103 ? -2.922 56.409 50.790 1.00 16.71 143 SER A CA 1
ATOM 810 C C . SER A 1 103 ? -2.60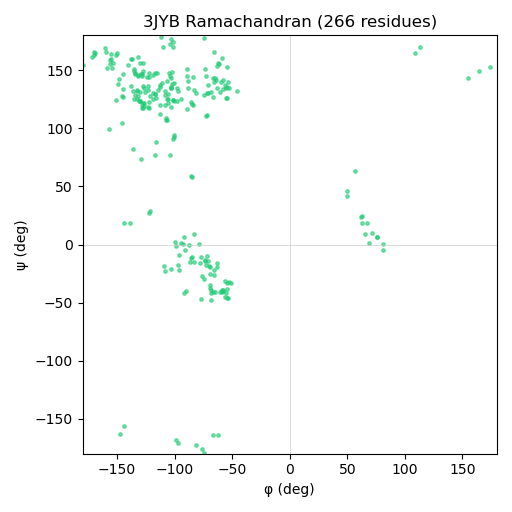2 56.562 52.269 1.00 16.59 143 SER A C 1
ATOM 811 O O . SER A 1 103 ? -3.121 55.817 53.096 1.00 16.51 143 SER A O 1
ATOM 814 N N . ARG A 1 104 ? -1.736 57.523 52.584 1.00 16.36 144 ARG A N 1
ATOM 815 C CA . ARG A 1 104 ? -1.211 57.726 53.932 1.00 16.45 144 ARG A CA 1
ATOM 816 C C . ARG A 1 104 ? -0.410 56.511 54.412 1.00 15.54 144 ARG A C 1
ATOM 817 O O . ARG A 1 104 ? -0.272 56.287 55.617 1.00 15.36 144 ARG A O 1
ATOM 825 N N . SER A 1 105 ? 0.105 55.719 53.468 1.00 14.54 145 SER A N 1
ATOM 826 C CA . SER A 1 105 ? 1.052 54.654 53.794 1.00 13.71 145 SER A CA 1
ATOM 827 C C . SER A 1 105 ? 2.261 55.282 54.474 1.00 13.43 145 SER A C 1
ATOM 828 O O . SER A 1 105 ? 2.485 56.487 54.357 1.00 13.29 145 SER A O 1
ATOM 831 N N . TYR A 1 106 ? 3.027 54.465 55.182 1.00 13.31 146 TYR A N 1
ATOM 832 C CA . TYR A 1 106 ? 4.212 54.922 55.893 1.00 13.43 146 TYR A CA 1
ATOM 833 C C . TYR A 1 106 ? 5.445 54.441 55.154 1.00 13.45 146 TYR A C 1
ATOM 834 O O . TYR A 1 106 ? 5.469 53.316 54.649 1.00 13.52 146 TYR A O 1
ATOM 843 N N . LEU A 1 107 ? 6.463 55.295 55.091 1.00 13.17 147 LEU A N 1
ATOM 844 C CA . LEU A 1 107 ? 7.763 54.909 54.546 1.00 13.07 147 LEU A CA 1
ATOM 845 C C . LEU A 1 107 ? 8.868 55.228 55.544 1.00 13.01 147 LEU A C 1
ATOM 846 O O . LEU A 1 107 ? 8.890 56.319 56.128 1.00 12.90 147 LEU A O 1
ATOM 851 N N . PHE A 1 108 ? 9.774 54.268 55.725 1.00 12.72 148 PHE A N 1
ATOM 852 C CA . PHE A 1 108 ? 10.934 54.417 56.605 1.00 12.77 148 PHE A CA 1
ATOM 853 C C . PHE A 1 108 ? 12.196 54.039 55.841 1.00 12.84 148 PHE A C 1
ATOM 854 O O . PHE A 1 108 ? 12.348 52.895 55.400 1.00 12.20 148 PHE A O 1
ATOM 862 N N . SER A 1 109 ? 13.088 55.010 55.683 1.00 12.91 149 SER A N 1
ATOM 863 C CA . SER A 1 109 ? 14.305 54.833 54.889 1.00 13.73 149 SER A CA 1
ATOM 864 C C . SER A 1 109 ? 15.285 53.908 55.604 1.00 14.07 149 SER A C 1
ATOM 865 O O . SER A 1 109 ? 15.560 54.087 56.791 1.00 14.33 149 SER A O 1
ATOM 868 N N . LEU A 1 110 ? 15.788 52.908 54.884 1.00 14.30 150 LEU A N 1
ATOM 869 C CA . LEU A 1 110 ? 16.706 51.927 55.456 1.00 14.72 150 LEU A CA 1
ATOM 870 C C . LEU A 1 110 ? 18.134 52.237 55.017 1.00 15.00 150 LEU A C 1
ATOM 871 O O . LEU A 1 110 ? 18.430 52.221 53.820 1.00 15.26 150 LEU A O 1
ATOM 876 N N . PRO A 1 111 ? 19.025 52.529 55.984 1.00 15.43 151 PRO A N 1
ATOM 877 C CA . PRO A 1 111 ? 20.349 53.061 55.675 1.00 15.68 151 PRO A CA 1
ATOM 878 C C . PRO A 1 111 ? 21.259 52.107 54.903 1.00 15.83 151 PRO A C 1
ATOM 879 O O . PRO A 1 111 ? 21.226 50.886 55.114 1.00 15.50 151 PRO A O 1
ATOM 883 N N . VAL A 1 112 ? 22.038 52.689 53.994 1.00 15.96 152 VAL A N 1
ATOM 884 C CA . VAL A 1 112 ? 23.131 52.012 53.320 1.00 16.37 152 VAL A CA 1
ATOM 885 C C . VAL A 1 112 ? 24.395 52.486 54.035 1.00 16.69 152 VAL A C 1
ATOM 886 O O . VAL A 1 112 ? 24.971 53.520 53.683 1.00 16.75 152 VAL A O 1
ATOM 890 N N . ASP A 1 113 ? 24.798 51.741 55.062 1.00 16.84 153 ASP A N 1
ATOM 891 C CA . ASP A 1 113 ? 25.908 52.152 55.926 1.00 17.12 153 ASP A CA 1
ATOM 892 C C . ASP A 1 113 ? 26.854 51.015 56.305 1.00 17.13 153 ASP A C 1
ATOM 893 O O . ASP A 1 113 ? 27.609 51.133 57.270 1.00 17.72 153 ASP A O 1
ATOM 898 N N . GLY A 1 114 ? 26.808 49.921 55.549 1.00 17.08 154 GLY A N 1
ATOM 899 C CA . GLY A 1 114 ? 27.742 48.807 55.726 1.00 17.15 154 GLY A CA 1
ATOM 900 C C . GLY A 1 114 ? 27.401 47.834 56.843 1.00 17.39 154 GLY A C 1
ATOM 901 O O . GLY A 1 114 ? 28.133 46.864 57.067 1.00 17.41 154 GLY A O 1
ATOM 902 N N . LYS A 1 115 ? 26.288 48.080 57.536 1.00 17.26 155 LYS A N 1
ATOM 903 C CA . LYS A 1 115 ? 25.890 47.278 58.695 1.00 17.31 155 LYS A CA 1
ATOM 904 C C . LYS A 1 115 ? 24.484 46.691 58.529 1.00 17.08 155 LYS A C 1
ATOM 905 O O . LYS A 1 115 ? 23.600 47.353 57.977 1.00 16.52 155 LYS A O 1
ATOM 911 N N . PRO A 1 116 ? 24.268 45.453 59.030 1.00 17.08 156 PRO A N 1
ATOM 912 C CA . PRO A 1 116 ? 22.921 44.884 59.069 1.00 16.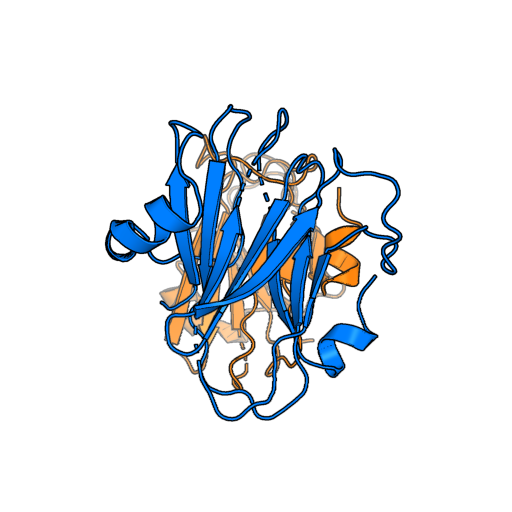85 156 PRO A CA 1
ATOM 913 C C . PRO A 1 116 ? 22.034 45.667 60.033 1.00 17.07 156 PRO A C 1
ATOM 914 O O . PRO A 1 116 ? 22.501 46.610 60.679 1.00 16.84 156 PRO A O 1
ATOM 926 N N . THR A 1 118 ? 17.987 45.586 62.465 1.00 16.32 158 THR A N 1
ATOM 927 C CA . THR A 1 118 ? 16.720 45.000 62.877 1.00 15.78 158 THR A CA 1
ATOM 928 C C . THR A 1 118 ? 15.729 46.133 63.092 1.00 15.44 158 THR A C 1
ATOM 929 O O . THR A 1 118 ? 16.020 47.088 63.814 1.00 15.29 158 THR A O 1
ATOM 933 N N . LEU A 1 119 ? 14.572 46.033 62.444 1.00 15.32 159 LEU A N 1
ATOM 934 C CA . LEU A 1 119 ? 13.506 47.023 62.604 1.00 15.26 159 LEU A CA 1
ATOM 935 C C . LEU A 1 119 ? 12.434 46.453 63.514 1.00 14.75 159 LEU A C 1
ATOM 936 O O . LEU A 1 119 ? 12.148 45.257 63.460 1.00 14.42 159 LEU A O 1
ATOM 941 N N . TYR A 1 120 ? 11.846 47.313 64.343 1.00 14.28 160 TYR A N 1
ATOM 942 C CA . TYR A 1 120 ? 10.698 46.945 65.168 1.00 14.10 160 TYR A CA 1
ATOM 943 C C . TYR A 1 120 ? 9.595 47.955 64.929 1.00 13.78 160 TYR A C 1
ATOM 944 O O . TYR A 1 120 ? 9.859 49.157 64.856 1.00 13.95 160 TYR A O 1
ATOM 953 N N . VAL A 1 121 ? 8.370 47.461 64.779 1.00 13.40 161 VAL A N 1
ATOM 954 C CA . VAL A 1 121 ? 7.196 48.320 64.618 1.00 13.32 161 VAL A CA 1
ATOM 955 C C . VAL A 1 121 ? 6.105 47.887 65.597 1.00 13.39 161 VAL A C 1
ATOM 956 O O . VAL A 1 121 ? 5.695 46.722 65.594 1.00 13.19 161 VAL A O 1
ATOM 960 N N . ARG A 1 122 ? 5.649 48.821 66.432 1.00 13.27 162 ARG A N 1
ATOM 961 C CA . ARG A 1 122 ? 4.516 48.575 67.339 1.00 13.51 162 ARG A CA 1
ATOM 962 C C . ARG A 1 122 ? 3.251 49.205 66.768 1.00 13.71 162 ARG A C 1
ATOM 963 O O . ARG A 1 122 ? 3.253 50.381 66.395 1.00 13.15 162 ARG A O 1
ATOM 979 N N . THR A 1 124 ? -1.120 49.628 67.348 1.00 14.60 164 THR A N 1
ATOM 980 C CA . THR A 1 124 ? -2.373 49.470 68.088 1.00 14.64 164 THR A CA 1
ATOM 981 C C . THR A 1 124 ? -3.509 50.176 67.357 1.00 14.82 164 THR A C 1
ATOM 982 O O . THR A 1 124 ? -3.278 51.150 66.636 1.00 14.23 164 THR A O 1
ATOM 986 N N . SER A 1 125 ? -4.731 49.682 67.554 1.00 15.03 165 SER A N 1
ATOM 987 C CA . SER A 1 125 ? -5.942 50.368 67.078 1.00 15.53 165 SER A CA 1
ATOM 988 C C . SER A 1 125 ? -7.181 49.977 67.887 1.00 15.92 165 SER A C 1
ATOM 989 O O . SER A 1 125 ? -7.198 48.933 68.545 1.00 15.64 165 SER A O 1
ATOM 992 N N . ASN A 1 126 ? -8.198 50.840 67.841 1.00 16.57 166 ASN A N 1
ATOM 993 C CA . ASN A 1 126 ? -9.533 50.545 68.374 1.00 17.47 166 ASN A CA 1
ATOM 994 C C . ASN A 1 126 ? -10.371 49.819 67.321 1.00 17.25 166 ASN A C 1
ATOM 995 O O . ASN A 1 126 ? -11.448 49.297 67.609 1.00 17.13 166 ASN A O 1
ATOM 1000 N N . HIS A 1 127 ? -9.862 49.807 66.094 1.00 17.09 167 HIS A N 1
ATOM 1001 C CA . HIS A 1 127 ? -10.503 49.119 64.985 1.00 16.96 167 HIS A CA 1
ATOM 1002 C C . HIS A 1 127 ? -9.773 47.794 64.747 1.00 16.75 167 HIS A C 1
ATOM 1003 O O . HIS A 1 127 ? -8.718 47.559 65.349 1.00 16.57 167 HIS A O 1
ATOM 1010 N N . PRO A 1 128 ? -10.337 46.908 63.899 1.00 16.65 168 PRO A N 1
ATOM 1011 C CA . PRO A 1 128 ? -9.574 45.725 63.504 1.00 16.61 168 PRO A CA 1
ATOM 1012 C C . PRO A 1 128 ? -8.139 46.095 63.128 1.00 16.56 168 PRO A C 1
ATOM 1013 O O . PRO A 1 128 ? -7.912 47.063 62.396 1.00 16.05 168 PRO A O 1
ATOM 1017 N N . LEU A 1 129 ? -7.180 45.346 63.660 1.00 16.91 169 LEU A N 1
ATOM 1018 C CA . LEU A 1 129 ? -5.778 45.694 63.499 1.00 17.05 169 LEU A CA 1
ATOM 1019 C C . LEU A 1 129 ? -5.248 45.046 62.233 1.00 17.23 169 LEU A C 1
ATOM 1020 O O . LEU A 1 129 ? -5.173 43.824 62.146 1.00 16.96 169 LEU A O 1
ATOM 1033 N N . ALA A 1 131 ? -2.410 45.466 58.650 1.00 15.92 171 ALA A N 1
ATOM 1034 C CA . ALA A 1 131 ? -1.345 46.118 57.909 1.00 14.63 171 ALA A CA 1
ATOM 1035 C C . ALA A 1 131 ? -0.809 45.204 56.821 1.00 14.05 171 ALA A C 1
ATOM 1036 O O . ALA A 1 131 ? -0.837 43.979 56.962 1.00 13.28 171 ALA A O 1
ATOM 1038 N N . TRP A 1 132 ? -0.350 45.819 55.732 1.00 13.17 172 TRP A N 1
ATOM 1039 C CA . TRP A 1 132 ? 0.517 45.171 54.760 1.00 12.74 172 TRP A CA 1
ATOM 1040 C C . TRP A 1 132 ? 1.842 45.908 54.814 1.00 12.52 172 TRP A C 1
ATOM 1041 O O . TRP A 1 132 ? 1.874 47.112 55.065 1.00 12.27 172 TRP A O 1
ATOM 1052 N N . PHE A 1 133 ? 2.935 45.196 54.572 1.00 12.19 173 PHE A N 1
ATOM 1053 C CA . PHE A 1 133 ? 4.251 45.808 54.678 1.00 12.30 173 PHE A CA 1
ATOM 1054 C C . PHE A 1 133 ? 5.252 45.056 53.833 1.00 12.46 173 PHE A C 1
ATOM 1055 O O . PHE A 1 133 ? 5.065 43.871 53.539 1.00 12.37 173 PHE A O 1
ATOM 1063 N N . ASP A 1 134 ? 6.310 45.755 53.430 1.00 12.54 174 ASP A N 1
ATOM 1064 C CA . ASP A 1 134 ? 7.390 45.132 52.675 1.00 13.11 174 ASP A CA 1
ATOM 1065 C C . ASP A 1 134 ? 8.542 46.107 52.519 1.00 12.98 174 ASP A C 1
ATOM 1066 O O . ASP A 1 134 ? 8.376 47.314 52.702 1.00 13.07 174 ASP A O 1
ATOM 1071 N N . GLN A 1 135 ? 9.713 45.568 52.198 1.00 12.94 175 GLN A N 1
ATOM 1072 C CA . GLN A 1 135 ? 10.828 46.382 51.761 1.00 12.89 175 GLN A CA 1
ATOM 1073 C C . GLN A 1 135 ? 10.678 46.664 50.266 1.00 13.05 175 GLN A C 1
ATOM 1074 O O . GLN A 1 135 ? 10.404 45.757 49.474 1.00 13.09 175 GLN A O 1
ATOM 1080 N N . ILE A 1 136 ? 10.863 47.924 49.893 1.00 12.62 176 ILE A N 1
ATOM 1081 C CA . ILE A 1 136 ? 10.792 48.339 48.500 1.00 12.38 176 ILE A CA 1
ATOM 1082 C C . ILE A 1 136 ? 12.051 49.134 48.138 1.00 12.10 176 ILE A C 1
ATOM 1083 O O . ILE A 1 136 ? 12.598 49.848 48.976 1.00 11.98 176 ILE A O 1
ATOM 1088 N N . ASP A 1 137 ? 12.504 49.006 46.896 1.00 11.64 177 ASP A N 1
ATOM 1089 C CA . ASP A 1 137 ? 13.589 49.848 46.395 1.00 11.58 177 ASP A CA 1
ATOM 1090 C C . ASP A 1 137 ? 13.009 51.034 45.613 1.00 11.21 177 ASP A C 1
ATOM 1091 O O . ASP A 1 137 ? 11.800 51.261 45.651 1.00 11.26 177 ASP A O 1
ATOM 1096 N N . GLU A 1 138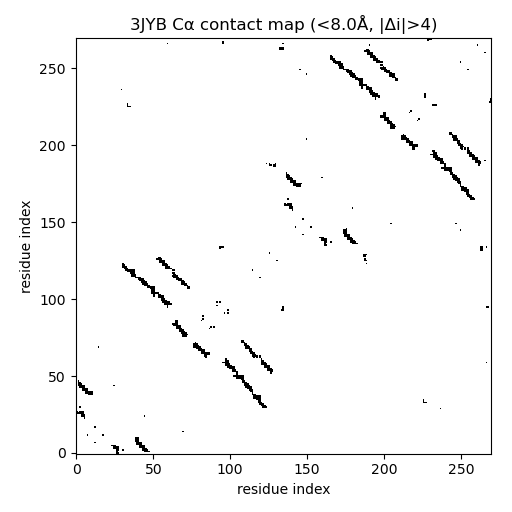 ? 13.860 51.792 44.924 1.00 10.89 178 GLU A N 1
ATOM 1097 C CA . GLU A 1 138 ? 13.406 52.958 44.160 1.00 10.55 178 GLU A CA 1
ATOM 1098 C C . GLU A 1 138 ? 12.315 52.599 43.149 1.00 10.60 178 GLU A C 1
ATOM 1099 O O . GLU A 1 138 ? 11.351 53.348 42.981 1.00 10.29 178 GLU A O 1
ATOM 1105 N N . ALA A 1 139 ? 12.488 51.465 42.468 1.00 10.94 179 ALA A N 1
ATOM 1106 C CA . ALA A 1 139 ? 11.531 50.998 41.459 1.00 11.45 179 ALA A CA 1
ATOM 1107 C C . ALA A 1 139 ? 10.125 50.800 42.049 1.00 11.85 179 ALA A C 1
ATOM 1108 O O . ALA A 1 139 ? 9.131 51.135 41.408 1.00 12.29 179 ALA A O 1
ATOM 1110 N N . GLY A 1 140 ? 10.051 50.271 43.271 1.00 12.15 180 GLY A N 1
ATOM 1111 C CA . GLY A 1 140 ? 8.790 50.176 44.013 1.00 12.32 180 GLY A CA 1
ATOM 1112 C C . GLY A 1 140 ? 8.268 51.539 44.440 1.00 12.67 180 GLY A C 1
ATOM 1113 O O . GLY A 1 140 ? 7.072 51.816 44.333 1.00 12.51 180 GLY A O 1
ATOM 1114 N N . LEU A 1 141 ? 9.184 52.392 44.899 1.00 12.59 181 LEU A N 1
ATOM 1115 C CA . LEU A 1 141 ? 8.869 53.743 45.375 1.00 12.56 181 LEU A CA 1
ATOM 1116 C C . LEU A 1 141 ? 8.135 54.615 44.352 1.00 12.19 181 LEU A C 1
ATOM 1117 O O . LEU A 1 141 ? 7.160 55.299 44.694 1.00 11.65 181 LEU A O 1
ATOM 1122 N N . VAL A 1 142 ? 8.610 54.596 43.106 1.00 11.83 182 VAL A N 1
ATOM 1123 C CA . VAL A 1 142 ? 8.084 55.487 42.064 1.00 11.86 182 VAL A CA 1
ATOM 1124 C C . VAL A 1 142 ? 6.695 55.093 41.560 1.00 12.20 182 VAL A C 1
ATOM 1125 O O . VAL A 1 142 ? 6.028 55.887 40.884 1.00 12.19 182 VAL A O 1
ATOM 1129 N N . GLY A 1 143 ? 6.265 53.874 41.889 1.00 12.10 183 GLY A N 1
ATOM 1130 C CA . GLY A 1 143 ? 4.918 53.414 41.537 1.00 12.48 183 GLY A CA 1
ATOM 1131 C C . GLY A 1 143 ? 3.900 53.486 42.672 1.00 12.97 183 GLY A C 1
ATOM 1132 O O . GLY A 1 143 ? 2.739 53.098 42.490 1.00 12.54 183 GLY A O 1
ATOM 1133 N N . LEU A 1 144 ? 4.325 53.992 43.832 1.00 13.11 184 LEU A N 1
ATOM 1134 C CA . LEU A 1 144 ? 3.461 54.088 45.016 1.00 14.06 184 LEU A CA 1
ATOM 1135 C C . LEU A 1 144 ? 2.392 55.180 44.937 1.00 14.64 184 LEU A C 1
ATOM 1136 O O . LEU A 1 144 ? 2.586 56.206 44.284 1.00 14.54 184 LEU A O 1
ATOM 1141 N N . GLU A 1 145 ? 1.275 54.945 45.628 1.00 15.61 185 GLU A N 1
ATOM 1142 C CA . GLU A 1 145 ? 0.202 55.931 45.784 1.00 16.75 185 GLU A CA 1
ATOM 1143 C C . GLU A 1 145 ? -0.367 55.946 47.212 1.00 16.86 185 GLU A C 1
ATOM 1144 O O . GLU A 1 145 ? 0.079 55.175 48.079 1.00 17.33 185 GLU A O 1
ATOM 1150 N N . GLN B 1 8 ? -2.360 36.155 26.890 1.00 24.12 48 GLN B N 1
ATOM 1151 C CA . GLN B 1 8 ? -2.574 34.675 26.794 1.00 24.16 48 GLN B CA 1
ATOM 1152 C C . GLN B 1 8 ? -2.002 33.886 27.986 1.00 23.25 48 GLN B C 1
ATOM 1153 O O . GLN B 1 8 ? -1.983 32.650 27.978 1.00 23.04 48 GLN B O 1
ATOM 1159 N N . ASN B 1 9 ? -1.553 34.604 29.012 1.00 22.35 49 ASN B N 1
ATOM 1160 C CA . ASN B 1 9 ? -0.992 33.972 30.205 1.00 21.64 49 ASN B CA 1
ATOM 1161 C C . ASN B 1 9 ? -2.007 33.763 31.338 1.00 20.65 49 ASN B C 1
ATOM 1162 O O . ASN B 1 9 ? -1.658 33.263 32.410 1.00 20.50 49 ASN B O 1
ATOM 1167 N N . TRP B 1 10 ? -3.258 34.147 31.089 1.00 19.34 50 TRP B N 1
ATOM 1168 C CA . TRP B 1 10 ? -4.350 33.924 32.033 1.00 18.48 50 TRP B CA 1
ATOM 1169 C C . TRP B 1 10 ? -5.295 32.909 31.405 1.00 18.12 50 TRP B C 1
ATOM 1170 O O . TRP B 1 10 ? -5.953 33.199 30.400 1.00 17.59 50 TRP B O 1
ATOM 1181 N N . ARG B 1 11 ? -5.350 31.721 32.002 1.00 17.51 51 ARG B N 1
ATOM 1182 C CA . ARG B 1 11 ? -6.034 30.580 31.395 1.00 17.62 51 ARG B CA 1
ATOM 1183 C C . ARG B 1 11 ? -7.012 29.886 32.332 1.00 17.25 51 ARG B C 1
ATOM 1184 O O . ARG B 1 11 ? -6.889 29.962 33.553 1.00 16.84 51 ARG B O 1
ATOM 1192 N N . LEU B 1 12 ? -7.984 29.198 31.743 1.00 17.12 52 LEU B N 1
ATOM 1193 C CA . LEU B 1 12 ? -9.022 28.550 32.521 1.00 17.19 52 LEU B CA 1
ATOM 1194 C C . LEU B 1 12 ? -9.207 27.093 32.126 1.00 17.13 52 LEU B C 1
ATOM 1195 O O . LEU B 1 12 ? -9.027 26.725 30.964 1.00 16.77 52 LEU B O 1
ATOM 1200 N N . LEU B 1 13 ? -9.562 26.280 33.115 1.00 17.01 53 LEU B N 1
ATOM 1201 C CA . LEU B 1 13 ? -9.939 24.892 32.904 1.00 17.33 53 LEU B CA 1
ATOM 1202 C C . LEU B 1 13 ? -11.180 24.598 33.735 1.00 17.13 53 LEU B C 1
ATOM 1203 O O . LEU B 1 13 ? -11.238 24.937 34.920 1.00 17.25 53 LEU B O 1
ATOM 1208 N N . ARG B 1 14 ? -12.166 23.969 33.107 1.00 17.08 54 ARG B N 1
ATOM 1209 C CA . ARG B 1 14 ? -13.377 23.559 33.800 1.00 17.35 54 ARG B CA 1
ATOM 1210 C C . ARG B 1 14 ? -13.377 22.055 34.027 1.00 17.86 54 ARG B C 1
ATOM 1211 O O . ARG B 1 14 ? -13.201 21.270 33.092 1.00 17.68 54 ARG B O 1
ATOM 1219 N N . ASP B 1 15 ? -13.551 21.671 35.286 1.00 18.20 55 ASP B N 1
ATOM 1220 C CA . ASP B 1 15 ? -13.557 20.276 35.692 1.00 18.64 55 ASP B CA 1
ATOM 1221 C C . ASP B 1 15 ? -14.937 19.934 36.251 1.00 18.86 55 ASP B C 1
ATOM 1222 O O . ASP B 1 15 ? -15.179 20.053 37.453 1.00 18.51 55 ASP B O 1
ATOM 1227 N N . GLU B 1 16 ? -15.847 19.525 35.368 1.00 19.43 56 GLU B N 1
ATOM 1228 C CA . GLU B 1 16 ? -17.229 19.250 35.769 1.00 20.33 56 GLU B CA 1
ATOM 1229 C C . GLU B 1 16 ? -17.296 18.239 36.923 1.00 20.66 56 GLU B C 1
ATOM 1230 O O . GLU B 1 16 ? -18.108 18.392 37.834 1.00 20.62 56 GLU B O 1
ATOM 1236 N N . SER B 1 17 ? -16.415 17.236 36.884 1.00 21.25 57 SER B N 1
ATOM 1237 C CA . SER B 1 17 ? -16.337 16.184 37.907 1.00 21.79 57 SER B CA 1
ATOM 1238 C C . SER B 1 17 ? -15.908 16.696 39.282 1.00 21.96 57 SER B C 1
ATOM 1239 O O . SER B 1 17 ? -16.236 16.086 40.305 1.00 21.90 57 SER B O 1
ATOM 1242 N N . ALA B 1 18 ? -15.165 17.805 39.289 1.00 22.22 58 ALA B N 1
ATOM 1243 C CA . ALA B 1 18 ? -14.612 18.422 40.501 1.00 22.67 58 ALA B CA 1
ATOM 1244 C C . ALA B 1 18 ? -13.618 17.541 41.271 1.00 22.99 58 ALA B C 1
ATOM 1245 O O . ALA B 1 18 ? -13.322 17.808 42.435 1.00 22.89 58 ALA B O 1
ATOM 1247 N N . GLN B 1 19 ? -13.084 16.517 40.607 1.00 23.51 59 GLN B N 1
ATOM 1248 C CA . GLN B 1 19 ? -12.211 15.534 41.259 1.00 24.21 59 GLN B CA 1
ATOM 1249 C C . GLN B 1 19 ? -10.709 15.786 41.104 1.00 24.47 59 GLN B C 1
ATOM 1250 O O . GLN B 1 19 ? -9.906 15.223 41.857 1.00 24.77 59 GLN B O 1
ATOM 1256 N N . LEU B 1 20 ? -10.323 16.618 40.138 1.00 24.57 60 LEU B N 1
ATOM 1257 C CA . LEU B 1 20 ? -8.902 16.908 39.922 1.00 24.84 60 LEU B CA 1
ATOM 1258 C C . LEU B 1 20 ? -8.304 17.661 41.108 1.00 24.93 60 LEU B C 1
ATOM 1259 O O . LEU B 1 20 ? -8.955 18.527 41.695 1.00 24.74 60 LEU B O 1
ATOM 1264 N N . ARG B 1 21 ? -7.079 17.291 41.475 1.00 25.21 61 ARG B N 1
ATOM 1265 C CA . ARG B 1 21 ? -6.311 18.009 42.490 1.00 25.64 61 ARG B CA 1
ATOM 1266 C C . ARG B 1 21 ? -5.128 18.681 41.793 1.00 25.51 61 ARG B C 1
ATOM 1267 O O . ARG B 1 21 ? -4.968 18.538 40.577 1.00 25.42 61 ARG B O 1
ATOM 1275 N N . ILE B 1 22 ? -4.313 19.417 42.548 1.00 25.48 62 ILE B N 1
ATOM 1276 C CA . ILE B 1 22 ? -3.214 20.194 41.958 1.00 25.48 62 ILE B CA 1
ATOM 1277 C C . ILE B 1 22 ? -2.226 19.327 41.167 1.00 25.63 62 ILE B C 1
ATOM 1278 O O . ILE B 1 22 ? -1.761 19.734 40.101 1.00 25.59 62 ILE B O 1
ATOM 1283 N N . ALA B 1 23 ? -1.933 18.135 41.684 1.00 26.00 63 ALA B N 1
ATOM 1284 C CA . ALA B 1 23 ? -1.034 17.193 41.016 1.00 26.44 63 ALA B CA 1
ATOM 1285 C C . ALA B 1 23 ? -1.562 16.789 39.640 1.00 26.66 63 ALA B C 1
ATOM 1286 O O . ALA B 1 23 ? -0.793 16.694 38.685 1.00 26.84 63 ALA B O 1
ATOM 1288 N N . ASP B 1 24 ? -2.874 16.567 39.553 1.00 27.01 64 ASP B N 1
ATOM 1289 C CA . ASP B 1 24 ? -3.542 16.194 38.303 1.00 27.32 64 ASP B CA 1
ATOM 1290 C C . ASP B 1 24 ? -3.537 17.341 37.295 1.00 27.44 64 ASP B C 1
ATOM 1291 O O . ASP B 1 24 ? -3.366 17.125 36.093 1.00 27.41 64 ASP B O 1
ATOM 1296 N N . VAL B 1 25 ? -3.739 18.554 37.804 1.00 27.49 65 VAL B N 1
ATOM 1297 C CA . VAL B 1 25 ? -3.841 19.754 36.982 1.00 27.57 65 VAL B CA 1
ATOM 1298 C C . VAL B 1 25 ? -2.498 20.129 36.346 1.00 27.77 65 VAL B C 1
ATOM 1299 O O . VAL B 1 25 ? -2.452 20.557 35.189 1.00 27.58 65 VAL B O 1
ATOM 1303 N N . LEU B 1 26 ? -1.414 19.941 37.100 1.00 28.12 66 LEU B N 1
ATOM 1304 C CA . LEU B 1 26 ? -0.050 20.144 36.594 1.00 28.42 66 LEU B CA 1
ATOM 1305 C C . LEU B 1 26 ? 0.324 19.182 35.456 1.00 28.76 66 LEU B C 1
ATOM 1306 O O . LEU B 1 26 ? 1.307 19.402 34.741 1.00 28.99 66 LEU B O 1
ATOM 1311 N N . GLN B 1 27 ? -0.464 18.121 35.299 1.00 28.87 67 GLN B N 1
ATOM 1312 C CA . GLN B 1 27 ? -0.279 17.151 34.222 1.00 29.10 67 GLN B CA 1
ATOM 1313 C C . GLN B 1 27 ? -1.177 17.455 33.024 1.00 29.01 67 GLN B C 1
ATOM 1314 O O . GLN B 1 27 ? -1.044 16.840 31.963 1.00 28.94 67 GLN B O 1
ATOM 1320 N N . ARG B 1 28 ? -2.089 18.408 33.205 1.00 28.93 68 ARG B N 1
ATOM 1321 C CA . ARG B 1 28 ? -3.092 18.749 32.198 1.00 29.01 68 ARG B CA 1
ATOM 1322 C C . ARG B 1 28 ? -3.000 20.219 31.781 1.00 28.81 68 ARG B C 1
ATOM 1323 O O . ARG B 1 28 ? -3.995 20.822 31.373 1.00 28.85 68 ARG B O 1
ATOM 1331 N N . LYS B 1 29 ? -1.795 20.783 31.868 1.00 28.70 69 LYS B N 1
ATOM 1332 C CA . LYS B 1 29 ? -1.554 22.199 31.559 1.00 28.63 69 LYS B CA 1
ATOM 1333 C C . LYS B 1 29 ? -2.063 22.640 30.183 1.00 28.49 69 LYS B C 1
ATOM 1334 O O . LYS B 1 29 ? -2.490 23.787 30.016 1.00 28.48 69 LYS B O 1
ATOM 1340 N N . GLU B 1 30 ? -2.024 21.723 29.216 1.00 28.10 70 GLU B N 1
ATOM 1341 C CA . GLU B 1 30 ? -2.453 22.003 27.845 1.00 27.86 70 GLU B CA 1
ATOM 1342 C C . GLU B 1 30 ? -3.973 22.121 27.686 1.00 27.25 70 GLU B C 1
ATOM 1343 O O . GLU B 1 30 ? -4.451 22.664 26.688 1.00 27.15 70 GLU B O 1
ATOM 1349 N N . GLN B 1 31 ? -4.718 21.613 28.669 1.00 26.53 71 GLN B N 1
ATOM 1350 C CA . GLN B 1 31 ? -6.186 21.703 28.681 1.00 26.04 71 GLN B CA 1
ATOM 1351 C C . GLN B 1 31 ? -6.702 23.083 29.105 1.00 25.17 71 GLN B C 1
ATOM 1352 O O . GLN B 1 31 ? -7.871 23.406 28.889 1.00 25.13 71 GLN B O 1
ATOM 1358 N N . PHE B 1 32 ? -5.827 23.885 29.711 1.00 24.16 72 PHE B N 1
ATOM 1359 C CA . PHE B 1 32 ? -6.140 25.272 30.047 1.00 23.14 72 PHE B CA 1
ATOM 1360 C C . PHE B 1 32 ? -6.276 26.112 28.782 1.00 22.61 72 PHE B C 1
ATOM 1361 O O . PHE B 1 32 ? -5.420 26.048 27.893 1.00 22.46 72 PHE B O 1
ATOM 1369 N N . ARG B 1 33 ? -7.357 26.887 28.708 1.00 21.80 73 ARG B N 1
ATOM 1370 C CA . ARG B 1 33 ? -7.634 27.740 27.550 1.00 21.56 73 ARG B CA 1
ATOM 1371 C C . ARG B 1 33 ? -7.534 29.225 27.896 1.00 21.01 73 ARG B C 1
ATOM 1372 O O . ARG B 1 33 ? -8.063 29.653 28.923 1.00 20.73 73 ARG B O 1
ATOM 1380 N N . PRO B 1 34 ? -6.874 30.019 27.028 1.00 20.61 74 PRO B N 1
ATOM 1381 C CA . PRO B 1 34 ? -6.717 31.459 27.261 1.00 20.39 74 PRO B CA 1
ATOM 1382 C C . PRO B 1 34 ? -8.051 32.165 27.506 1.00 20.11 74 PRO B C 1
ATOM 1383 O O . PRO B 1 34 ? -9.053 31.855 26.858 1.00 19.83 74 PRO B O 1
ATOM 1387 N N . LEU B 1 35 ? -8.057 33.093 28.456 1.00 19.71 75 LEU B N 1
ATOM 1388 C CA . LEU B 1 35 ? -9.248 33.865 28.767 1.00 19.63 75 LEU B CA 1
ATOM 1389 C C . LEU B 1 35 ? -9.295 35.108 27.893 1.00 19.61 75 LEU B C 1
ATOM 1390 O O . LEU B 1 35 ? -8.264 35.729 27.637 1.00 19.70 75 LEU B O 1
ATOM 1395 N N . ALA B 1 36 ? -10.489 35.466 27.433 1.00 19.56 76 ALA B N 1
ATOM 1396 C CA . ALA B 1 36 ? -10.677 36.724 26.718 1.00 19.33 76 ALA B CA 1
ATOM 1397 C C . ALA B 1 36 ? -10.649 37.912 27.685 1.00 19.21 76 ALA B C 1
ATOM 1398 O O . ALA B 1 36 ? -10.235 39.010 27.318 1.00 19.07 76 ALA B O 1
ATOM 1400 N N . LYS B 1 37 ? -11.075 37.668 28.923 1.00 19.04 77 LYS B N 1
ATOM 1401 C CA . LYS B 1 37 ? -11.145 38.684 29.980 1.00 18.87 77 LYS B CA 1
ATOM 1402 C C . LYS B 1 37 ? -10.705 38.032 31.293 1.00 18.04 77 LYS B C 1
ATOM 1403 O O . LYS B 1 37 ? -10.838 36.820 31.457 1.00 17.74 77 LYS B O 1
ATOM 1409 N N . ARG B 1 38 ? -10.200 38.832 32.228 1.00 17.07 78 ARG B N 1
ATOM 1410 C CA . ARG B 1 38 ? -9.751 38.301 33.519 1.00 16.41 78 ARG B CA 1
ATOM 1411 C C . ARG B 1 38 ? -10.906 38.200 34.522 1.00 15.98 78 ARG B C 1
ATOM 1412 O O . ARG B 1 38 ? -10.882 38.794 35.609 1.00 15.53 78 ARG B O 1
ATOM 1420 N N . SER B 1 39 ? -11.916 37.428 34.121 1.00 15.32 79 SER B N 1
ATOM 1421 C CA . SER B 1 39 ? -13.123 37.191 34.899 1.00 14.96 79 SER B CA 1
ATOM 1422 C C . SER B 1 39 ? -13.921 36.070 34.244 1.00 15.21 79 SER B C 1
ATOM 1423 O O . SER B 1 39 ? -13.688 35.735 33.075 1.00 14.87 79 SER B O 1
ATOM 1426 N N . PHE B 1 40 ? -14.860 35.496 34.995 1.00 14.93 80 PHE B N 1
ATOM 1427 C CA . PHE B 1 40 ? -15.814 34.538 34.441 1.00 15.03 80 PHE B CA 1
ATOM 1428 C C . PHE B 1 40 ? -17.140 34.580 35.196 1.00 14.95 80 PHE B C 1
ATOM 1429 O O . PHE B 1 40 ? -17.229 35.140 36.289 1.00 14.80 80 PHE B O 1
ATOM 1437 N N . ILE B 1 41 ? -18.164 33.984 34.596 1.00 14.83 81 ILE B N 1
ATOM 1438 C CA . ILE B 1 41 ? -19.450 33.791 35.252 1.00 15.18 81 ILE B CA 1
ATOM 1439 C C . ILE B 1 41 ? -20.046 32.469 34.782 1.00 15.16 81 ILE B C 1
ATOM 1440 O O . ILE B 1 41 ? -20.125 32.216 33.578 1.00 15.11 81 ILE B O 1
ATOM 1445 N N . PHE B 1 42 ? -20.426 31.618 35.734 1.00 15.15 82 PHE B N 1
ATOM 1446 C CA . PHE B 1 42 ? -21.167 30.397 35.434 1.00 15.12 82 PHE B CA 1
ATOM 1447 C C . PHE B 1 42 ? -22.334 30.265 36.413 1.00 15.40 82 PHE B C 1
ATOM 1448 O O . PHE B 1 42 ? -22.214 30.679 37.573 1.00 15.37 82 PHE B O 1
ATOM 1456 N N . PRO B 1 43 ? -23.458 29.675 35.960 1.00 15.40 83 PRO B N 1
ATOM 1457 C CA . PRO B 1 43 ? -24.564 29.379 36.873 1.00 15.42 83 PRO B CA 1
ATOM 1458 C C . PRO B 1 43 ? -24.133 28.331 37.901 1.00 15.46 83 PRO B C 1
ATOM 1459 O O . PRO B 1 43 ? -23.090 27.693 37.733 1.00 15.54 83 PRO B O 1
ATOM 1463 N N . ALA B 1 44 ? -24.918 28.177 38.962 1.00 15.29 84 ALA B N 1
ATOM 1464 C CA . ALA B 1 44 ? -24.655 27.161 39.974 1.00 15.25 84 ALA B CA 1
ATOM 1465 C C . ALA B 1 44 ? -24.533 25.787 39.319 1.00 15.20 84 ALA B C 1
ATOM 1466 O O . ALA B 1 44 ? -25.408 25.372 38.554 1.00 14.83 84 ALA B O 1
ATOM 1468 N N . SER B 1 45 ? -23.422 25.111 39.598 1.00 15.36 85 SER B N 1
ATOM 1469 C CA . SER B 1 45 ? -23.171 23.747 39.117 1.00 15.82 85 SER B CA 1
ATOM 1470 C C . SER B 1 45 ? -22.110 23.090 40.001 1.00 15.77 85 SER B C 1
ATOM 1471 O O . SER B 1 45 ? -21.442 23.784 40.768 1.00 15.91 85 SER B O 1
ATOM 1474 N N . PRO B 1 46 ? -21.961 21.752 39.912 1.00 15.84 86 PRO B N 1
ATOM 1475 C CA . PRO B 1 46 ? -20.990 21.075 40.772 1.00 15.95 86 PRO B CA 1
ATOM 1476 C C . PRO B 1 46 ? -19.534 21.174 40.307 1.00 15.86 86 PRO B C 1
ATOM 1477 O O . PRO B 1 46 ? -18.650 20.642 40.977 1.00 16.12 86 PRO B O 1
ATOM 1481 N N . GLN B 1 47 ? -19.294 21.859 39.189 1.00 15.34 87 GLN B N 1
ATOM 1482 C CA . GLN B 1 47 ? -17.961 21.932 38.575 1.00 15.24 87 GLN B CA 1
ATOM 1483 C C . GLN B 1 47 ? -16.907 22.589 39.462 1.00 15.10 87 GLN B C 1
ATOM 1484 O O . GLN B 1 47 ? -17.232 23.384 40.348 1.00 14.73 87 GLN B O 1
ATOM 1490 N N . ALA B 1 48 ? -15.644 22.259 39.199 1.00 15.02 88 ALA B N 1
ATOM 1491 C CA . ALA B 1 48 ? -14.528 23.032 39.727 1.00 15.19 88 ALA B CA 1
ATOM 1492 C C . ALA B 1 48 ? -13.931 23.856 38.597 1.00 15.31 88 ALA B C 1
ATOM 1493 O O . ALA B 1 48 ? -13.633 23.324 37.521 1.00 15.54 88 ALA B O 1
ATOM 1495 N N . VAL B 1 49 ? -13.762 25.150 38.843 1.00 15.21 89 VAL B N 1
ATOM 1496 C CA . VAL B 1 49 ? -13.117 26.041 37.882 1.00 15.13 89 VAL B CA 1
ATOM 1497 C C . VAL B 1 49 ? -11.673 26.286 38.314 1.00 15.19 89 VAL B C 1
ATOM 1498 O O . VAL B 1 49 ? -11.421 26.709 39.442 1.00 15.11 89 VAL B O 1
ATOM 1502 N N . TRP B 1 50 ? -10.733 25.997 37.418 1.00 15.11 90 TRP B N 1
ATOM 1503 C CA . TRP B 1 50 ? -9.320 26.224 37.683 1.00 15.22 90 TRP B CA 1
ATOM 1504 C C . TRP B 1 50 ? -8.784 27.391 36.866 1.00 15.47 90 TRP B C 1
ATOM 1505 O O . TRP B 1 50 ? -8.941 27.437 35.646 1.00 15.31 90 TRP B O 1
ATOM 1516 N N . LEU B 1 51 ? -8.137 28.323 37.551 1.00 15.75 91 LEU B N 1
ATOM 1517 C CA . LEU B 1 51 ? -7.456 29.433 36.900 1.00 16.48 91 LEU B CA 1
ATOM 1518 C C . LEU B 1 51 ? -5.948 29.163 36.893 1.00 16.86 91 LEU B C 1
ATOM 1519 O O . LEU B 1 51 ? -5.389 28.714 37.899 1.00 16.96 91 LEU B O 1
ATOM 1524 N N . GLN B 1 52 ? -5.305 29.408 35.751 1.00 17.30 92 GLN B N 1
ATOM 1525 C CA . GLN B 1 52 ? -3.846 29.333 35.648 1.00 17.74 92 GLN B CA 1
ATOM 1526 C C . GLN B 1 52 ? -3.296 30.676 35.199 1.00 17.71 92 GLN B C 1
ATOM 1527 O O . GLN B 1 52 ? -3.735 31.231 34.192 1.00 17.87 92 GLN B O 1
ATOM 1533 N N . VAL B 1 53 ? -2.334 31.194 35.955 1.00 17.78 93 VAL B N 1
ATOM 1534 C CA . VAL B 1 53 ? -1.730 32.489 35.661 1.00 17.54 93 VAL B CA 1
ATOM 1535 C C . VAL B 1 53 ? -0.217 32.324 35.609 1.00 17.70 93 VAL B C 1
ATOM 1536 O O . VAL B 1 53 ? 0.404 31.943 36.600 1.00 17.14 93 VAL B O 1
ATOM 1540 N N . GLN B 1 54 ? 0.363 32.597 34.442 1.00 17.86 94 GLN B N 1
ATOM 1541 C CA . GLN B 1 54 ? 1.808 32.538 34.266 1.00 18.56 94 GLN B CA 1
ATOM 1542 C C . GLN B 1 54 ? 2.376 33.954 34.305 1.00 18.02 94 GLN B C 1
ATOM 1543 O O . GLN B 1 54 ? 1.950 34.826 33.541 1.00 18.10 94 GLN B O 1
ATOM 1549 N N . LEU B 1 55 ? 3.326 34.182 35.209 1.00 17.75 95 LEU B N 1
ATOM 1550 C CA . LEU B 1 55 ? 3.899 35.516 35.400 1.00 17.26 95 LEU B CA 1
ATOM 1551 C C . LEU B 1 55 ? 5.424 35.473 35.431 1.00 16.96 95 LEU B C 1
ATOM 1552 O O . LEU B 1 55 ? 6.005 34.498 35.921 1.00 16.94 95 LEU B O 1
ATOM 1557 N N . PRO B 1 56 ? 6.082 36.528 34.909 1.00 16.75 96 PRO B N 1
ATOM 1558 C CA . PRO B 1 56 ? 7.545 36.562 34.935 1.00 16.51 96 PRO B CA 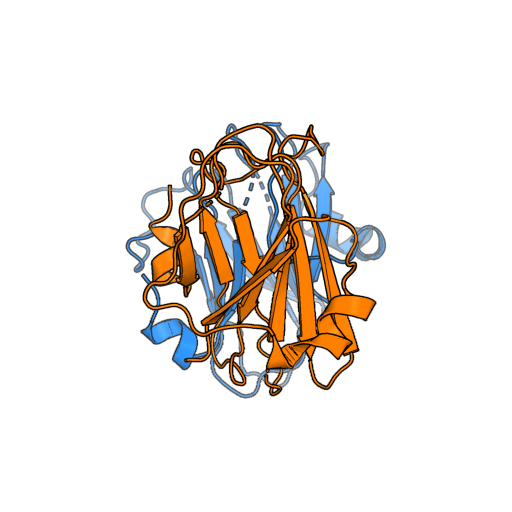1
ATOM 1559 C C . PRO B 1 56 ? 8.060 36.867 36.336 1.00 16.40 96 PRO B C 1
ATOM 1560 O O . PRO B 1 56 ? 7.265 37.034 37.266 1.00 16.42 96 PRO B O 1
ATOM 1564 N N . ALA B 1 57 ? 9.380 36.930 36.481 1.00 16.01 97 ALA B N 1
ATOM 1565 C CA . ALA B 1 57 ? 10.005 37.417 37.701 1.00 15.75 97 ALA B CA 1
ATOM 1566 C C . ALA B 1 57 ? 9.519 38.841 37.985 1.00 15.51 97 ALA B C 1
ATOM 1567 O O . ALA B 1 57 ? 9.349 39.640 37.062 1.00 15.51 97 ALA B O 1
ATOM 1569 N N . GLN B 1 58 ? 9.290 39.141 39.262 1.00 15.33 98 GLN B N 1
ATOM 1570 C CA . GLN B 1 58 ? 8.732 40.431 39.683 1.00 15.01 98 GLN B CA 1
ATOM 1571 C C . GLN B 1 58 ? 9.792 41.341 40.312 1.00 14.96 98 GLN B C 1
ATOM 1572 O O . GLN B 1 58 ? 10.727 40.865 40.952 1.00 14.90 98 GLN B O 1
ATOM 1578 N N . LYS B 1 59 ? 9.634 42.648 40.127 1.00 14.96 99 LYS B N 1
ATOM 1579 C CA . LYS B 1 59 ? 10.610 43.636 40.600 1.00 15.07 99 LYS B CA 1
ATOM 1580 C C . LYS B 1 59 ? 10.103 44.444 41.796 1.00 14.61 99 LYS B C 1
ATOM 1581 O O . LYS B 1 59 ? 10.889 45.006 42.550 1.00 14.77 99 LYS B O 1
ATOM 1587 N N . VAL B 1 60 ? 8.785 44.516 41.945 1.00 13.92 100 VAL B N 1
ATOM 1588 C CA . VAL B 1 60 ? 8.157 45.280 43.023 1.00 13.18 100 VAL B CA 1
ATOM 1589 C C . VAL B 1 60 ? 7.086 44.409 43.696 1.00 13.02 100 VAL B C 1
ATOM 1590 O O . VAL B 1 60 ? 6.652 43.412 43.106 1.00 13.16 100 VAL B O 1
ATOM 1594 N N . PRO B 1 61 ? 6.661 44.770 44.929 1.00 12.57 101 PRO B N 1
ATOM 1595 C CA . PRO B 1 61 ? 5.594 43.994 45.561 1.00 12.41 101 PRO B CA 1
ATOM 1596 C C . PRO B 1 61 ? 4.300 43.999 44.741 1.00 12.54 101 PRO B C 1
ATOM 1597 O O . PRO B 1 61 ? 3.937 45.026 44.148 1.00 12.25 101 PRO B O 1
ATOM 1601 N N . SER B 1 62 ? 3.642 42.841 44.691 1.00 12.20 102 SER B N 1
ATOM 1602 C CA . SER B 1 62 ? 2.367 42.694 44.002 1.00 12.16 102 SER B CA 1
ATOM 1603 C C . SER B 1 62 ? 1.572 41.538 44.589 1.00 12.09 102 SER B C 1
ATOM 1604 O O . SER B 1 62 ? 2.107 40.694 45.321 1.00 11.84 102 SER B O 1
ATOM 1607 N N . TRP B 1 63 ? 0.286 41.528 44.262 1.00 11.84 103 TRP B N 1
ATOM 1608 C CA . TRP B 1 63 ? -0.654 40.551 44.766 1.00 11.78 103 TRP B CA 1
ATOM 1609 C C . TRP B 1 63 ? -1.528 40.058 43.631 1.00 11.84 103 TRP B C 1
ATOM 1610 O O . TRP B 1 63 ? -1.766 40.785 42.670 1.00 11.82 103 TRP B O 1
ATOM 1621 N N . LEU B 1 64 ? -2.001 38.821 43.744 1.00 12.15 104 LEU B N 1
ATOM 1622 C CA . LEU B 1 64 ? -3.159 38.396 42.978 1.00 12.28 104 LEU B CA 1
ATOM 1623 C C . LEU B 1 64 ? -4.399 38.802 43.778 1.00 12.54 104 LEU B C 1
ATOM 1624 O O . LEU B 1 64 ? -4.543 38.421 44.944 1.00 12.39 104 LEU B O 1
ATOM 1629 N N . TRP B 1 65 ? -5.268 39.600 43.158 1.00 12.23 105 TRP B N 1
ATOM 1630 C CA . TRP B 1 65 ? -6.555 39.969 43.754 1.00 12.32 105 TRP B CA 1
ATOM 1631 C C . TRP B 1 65 ? -7.649 39.142 43.083 1.00 12.15 105 TRP B C 1
ATOM 1632 O O . TRP B 1 65 ? -7.636 38.988 41.863 1.00 11.96 105 TRP B O 1
ATOM 1643 N N . ILE B 1 66 ? -8.562 38.588 43.883 1.00 12.08 106 ILE B N 1
ATOM 1644 C CA . ILE B 1 66 ? -9.769 37.933 43.367 1.00 12.61 106 ILE B CA 1
ATOM 1645 C C . ILE B 1 66 ? -10.987 38.434 44.132 1.00 12.68 106 ILE B C 1
ATOM 1646 O O . ILE B 1 66 ? -11.007 38.418 45.364 1.00 12.37 106 ILE B O 1
ATOM 1651 N N . PHE B 1 67 ? -11.993 38.894 43.401 1.00 12.90 107 PHE B N 1
ATOM 1652 C CA . PHE B 1 67 ? -13.305 39.155 43.982 1.00 13.11 107 PHE B CA 1
ATOM 1653 C C . PHE B 1 67 ? -14.232 38.061 43.471 1.00 13.36 107 PHE B C 1
ATOM 1654 O O . PHE B 1 67 ? -14.586 38.040 42.294 1.00 13.27 107 PHE B O 1
ATOM 1662 N N . ALA B 1 68 ? -14.590 37.137 44.358 1.00 13.73 108 ALA B N 1
ATOM 1663 C CA . ALA B 1 68 ? -15.427 36.002 43.996 1.00 14.26 108 ALA B CA 1
ATOM 1664 C C . ALA B 1 68 ? -16.503 35.772 45.049 1.00 14.82 108 ALA B C 1
ATOM 1665 O O . ALA B 1 68 ? -16.353 34.906 45.915 1.00 14.58 108 ALA B O 1
ATOM 1667 N N . PRO B 1 69 ? -17.609 36.537 44.962 1.00 15.43 109 PRO B N 1
ATOM 1668 C CA . PRO B 1 69 ? -18.651 36.506 45.982 1.00 15.94 109 PRO B CA 1
ATOM 1669 C C . PRO B 1 69 ? -19.218 35.105 46.149 1.00 16.48 109 PRO B C 1
ATOM 1670 O O . PRO B 1 69 ? -19.503 34.440 45.156 1.00 15.81 109 PRO B O 1
ATOM 1674 N N . ARG B 1 70 ? -19.349 34.671 47.404 1.00 17.05 110 ARG B N 1
ATOM 1675 C CA . ARG B 1 70 ? -20.033 33.423 47.772 1.00 18.13 110 ARG B CA 1
ATOM 1676 C C . ARG B 1 70 ? -19.353 32.121 47.321 1.00 18.16 110 ARG B C 1
ATOM 1677 O O . ARG B 1 70 ? -19.996 31.071 47.281 1.00 18.26 110 ARG B O 1
ATOM 1685 N N . VAL B 1 71 ? -18.067 32.180 46.984 1.00 18.31 111 VAL B N 1
ATOM 1686 C CA . VAL B 1 71 ? -17.321 30.961 46.671 1.00 18.61 111 VAL B CA 1
ATOM 1687 C C . VAL B 1 71 ? -17.198 30.120 47.939 1.00 18.71 111 VAL B C 1
ATOM 1688 O O . VAL B 1 71 ? -16.776 30.619 48.987 1.00 18.44 111 VAL B O 1
ATOM 1692 N N . GLN B 1 72 ? -17.596 28.855 47.834 1.00 19.10 112 GLN B N 1
ATOM 1693 C CA . GLN B 1 72 ? -17.586 27.937 48.969 1.00 19.72 112 GLN B CA 1
ATOM 1694 C C . GLN B 1 72 ? -16.180 27.426 49.272 1.00 19.60 112 GLN B C 1
ATOM 1695 O O . GLN B 1 72 ? -15.756 27.408 50.426 1.00 19.74 112 GLN B O 1
ATOM 1701 N N . TYR B 1 73 ? -15.468 27.007 48.230 1.00 19.57 113 TYR B N 1
ATOM 1702 C CA . TYR B 1 73 ? -14.108 26.500 48.379 1.00 19.56 113 TYR B CA 1
ATOM 1703 C C . TYR B 1 73 ? -13.201 27.191 47.383 1.00 19.18 113 TYR B C 1
ATOM 1704 O O . TYR B 1 73 ? -13.466 27.176 46.180 1.00 19.07 113 TYR B O 1
ATOM 1713 N N . LEU B 1 74 ? -12.147 27.811 47.897 1.00 18.61 114 LEU B N 1
ATOM 1714 C CA . LEU B 1 74 ? -11.123 28.414 47.057 1.00 18.47 114 LEU B CA 1
ATOM 1715 C C . LEU B 1 74 ? -9.755 27.907 47.505 1.00 18.11 114 LEU B C 1
ATOM 1716 O O . LEU B 1 74 ? -9.364 28.099 48.656 1.00 18.00 114 LEU B O 1
ATOM 1721 N N . ASP B 1 75 ? -9.041 27.256 46.589 1.00 17.72 115 ASP B N 1
ATOM 1722 C CA . ASP B 1 75 ? -7.701 26.738 46.870 1.00 17.48 115 ASP B CA 1
ATOM 1723 C C . ASP B 1 75 ? -6.686 27.405 45.949 1.00 17.20 115 ASP B C 1
ATOM 1724 O O . ASP B 1 75 ? -6.848 27.381 44.728 1.00 17.13 115 ASP B O 1
ATOM 1729 N N . TYR B 1 76 ? -5.651 28.002 46.541 1.00 16.81 116 TYR B N 1
ATOM 1730 C CA . TYR B 1 76 ? -4.623 28.734 45.798 1.00 16.56 116 TYR B CA 1
ATOM 1731 C C . TYR B 1 76 ? -3.269 28.030 45.865 1.00 16.64 116 TYR B C 1
ATOM 1732 O O . TYR B 1 76 ? -2.854 27.570 46.930 1.00 16.39 116 TYR B O 1
ATOM 1741 N N . TYR B 1 77 ? -2.578 27.974 44.728 1.00 16.64 117 TYR B N 1
ATOM 1742 C CA . TYR B 1 77 ? -1.269 27.331 44.646 1.00 16.81 117 TYR B CA 1
ATOM 1743 C C . TYR B 1 77 ? -0.254 28.208 43.921 1.00 16.77 117 TYR B C 1
ATOM 1744 O O . TYR B 1 77 ? -0.537 28.749 42.852 1.00 16.57 117 TYR B O 1
ATOM 1753 N N . LEU B 1 78 ? 0.924 28.343 44.521 1.00 16.81 118 LEU B N 1
ATOM 1754 C CA . LEU B 1 78 ? 2.035 29.076 43.924 1.00 17.06 118 LEU B CA 1
ATOM 1755 C C . LEU B 1 78 ? 3.113 28.093 43.484 1.00 17.31 118 LEU B C 1
ATOM 1756 O O . LEU B 1 78 ? 3.652 27.347 44.301 1.00 17.32 118 LEU B O 1
ATOM 1761 N N . VAL B 1 79 ? 3.416 28.098 42.188 1.00 17.81 119 VAL B N 1
ATOM 1762 C CA . VAL B 1 79 ? 4.413 27.196 41.627 1.00 18.32 119 VAL B CA 1
ATOM 1763 C C . VAL B 1 79 ? 5.551 28.003 41.006 1.00 18.91 119 VAL B C 1
ATOM 1764 O O . VAL B 1 79 ? 5.324 28.943 40.237 1.00 18.70 119 VAL B O 1
ATOM 1768 N N . GLN B 1 80 ? 6.775 27.638 41.368 1.00 19.69 120 GLN B N 1
ATOM 1769 C CA . GLN B 1 80 ? 7.966 28.213 40.761 1.00 20.67 120 GLN B CA 1
ATOM 1770 C C . GLN B 1 80 ? 8.938 27.089 40.437 1.00 21.83 120 GLN B C 1
ATOM 1771 O O . GLN B 1 80 ? 9.221 26.237 41.285 1.00 21.80 120 GLN B O 1
ATOM 1777 N N . ASP B 1 81 ? 9.407 27.081 39.190 1.00 23.22 121 ASP B N 1
ATOM 1778 C CA . ASP B 1 81 ? 10.333 26.063 38.673 1.00 24.51 121 ASP B CA 1
ATOM 1779 C C . ASP B 1 81 ? 9.869 24.626 38.965 1.00 25.05 121 ASP B C 1
ATOM 1780 O O . ASP B 1 81 ? 10.663 23.761 39.338 1.00 25.25 121 ASP B O 1
ATOM 1785 N N . GLY B 1 82 ? 8.569 24.391 38.798 1.00 25.86 122 GLY B N 1
ATOM 1786 C CA . GLY B 1 82 ? 7.984 23.060 38.968 1.00 26.69 122 GLY B CA 1
ATOM 1787 C C . GLY B 1 82 ? 7.687 22.620 40.394 1.00 27.11 122 GLY B C 1
ATOM 1788 O O . GLY B 1 82 ? 7.125 21.542 40.599 1.00 27.42 122 GLY B O 1
ATOM 1789 N N . GLN B 1 83 ? 8.062 23.440 41.375 1.00 27.45 123 GLN B N 1
ATOM 1790 C CA . GLN B 1 83 ? 7.821 23.129 42.787 1.00 27.97 123 GLN B CA 1
ATOM 1791 C C . GLN B 1 83 ? 6.632 23.913 43.334 1.00 27.87 123 GLN B C 1
ATOM 1792 O O . GLN B 1 83 ? 6.492 25.106 43.062 1.00 27.53 123 GLN B O 1
ATOM 1798 N N . LEU B 1 84 ? 5.796 23.245 44.124 1.00 28.09 124 LEU B N 1
ATOM 1799 C CA . LEU B 1 84 ? 4.762 23.927 44.894 1.00 28.28 124 LEU B CA 1
ATOM 1800 C C . LEU B 1 84 ? 5.435 24.685 46.038 1.00 28.26 124 LEU B C 1
ATOM 1801 O O . LEU B 1 84 ? 5.980 24.077 46.962 1.00 28.40 124 LEU B O 1
ATOM 1806 N N . VAL B 1 85 ? 5.409 26.012 45.948 1.00 28.22 125 VAL B N 1
ATOM 1807 C CA . VAL B 1 85 ? 6.111 26.894 46.886 1.00 28.41 125 VAL B CA 1
ATOM 1808 C C . VAL B 1 85 ? 5.209 27.294 48.056 1.00 28.52 125 VAL B C 1
ATOM 1809 O O . VAL B 1 85 ? 5.640 27.324 49.218 1.00 28.19 125 VAL B O 1
ATOM 1813 N N . ARG B 1 86 ? 3.957 27.600 47.730 1.00 28.58 126 ARG B N 1
ATOM 1814 C CA . ARG B 1 86 ? 3.004 28.131 48.688 1.00 28.94 126 ARG B CA 1
ATOM 1815 C C . ARG B 1 86 ? 1.617 27.641 48.298 1.00 28.67 126 ARG B C 1
ATOM 1816 O O . ARG B 1 86 ? 1.303 27.521 47.113 1.00 28.65 126 ARG B O 1
ATOM 1824 N N . ASP B 1 87 ? 0.799 27.331 49.297 1.00 28.54 127 ASP B N 1
ATOM 1825 C CA . ASP B 1 87 ? -0.605 27.020 49.061 1.00 28.59 127 ASP B CA 1
ATOM 1826 C C . ASP B 1 87 ? -1.493 27.672 50.119 1.00 28.40 127 ASP B C 1
ATOM 1827 O O . ASP B 1 87 ? -1.017 28.057 51.195 1.00 28.09 127 ASP B O 1
ATOM 1832 N N . GLN B 1 88 ? -2.773 27.823 49.790 1.00 28.01 128 GLN B N 1
ATOM 1833 C CA . GLN B 1 88 ? -3.743 28.414 50.706 1.00 27.97 128 GLN B CA 1
ATOM 1834 C C . GLN B 1 88 ? -5.128 27.825 50.472 1.00 27.23 128 GLN B C 1
ATOM 1835 O O . GLN B 1 88 ? -5.547 27.628 49.332 1.00 26.71 128 GLN B O 1
ATOM 1841 N N . HIS B 1 89 ? -5.823 27.538 51.567 1.00 26.72 129 HIS B N 1
ATOM 1842 C CA . HIS B 1 89 ? -7.149 26.942 51.509 1.00 26.36 129 HIS B CA 1
ATOM 1843 C C . HIS B 1 89 ? -8.149 27.834 52.233 1.00 26.04 129 HIS B C 1
ATOM 1844 O O . HIS B 1 89 ? -8.038 28.073 53.440 1.00 25.67 129 HIS B O 1
ATOM 1851 N N . THR B 1 90 ? -9.117 28.334 51.471 1.00 25.54 130 THR B N 1
ATOM 1852 C CA . THR B 1 90 ? -10.067 29.320 51.967 1.00 25.42 130 THR B CA 1
ATOM 1853 C C . THR B 1 90 ? -11.441 29.139 51.295 1.00 25.74 130 THR B C 1
ATOM 1854 O O . THR B 1 90 ? -11.720 28.082 50.724 1.00 25.09 130 THR B O 1
ATOM 1858 N N . GLY B 1 91 ? -12.293 30.157 51.377 1.00 26.39 131 GLY B N 1
ATOM 1859 C CA . GLY B 1 91 ? -13.661 30.057 50.879 1.00 27.46 131 GLY B CA 1
ATOM 1860 C C . GLY B 1 91 ? -14.657 30.014 52.020 1.00 28.24 131 GLY B C 1
ATOM 1861 O O . GLY B 1 91 ? -14.286 29.768 53.171 1.00 28.25 131 GLY B O 1
ATOM 1862 N N . GLU B 1 92 ? -15.927 30.241 51.696 1.00 29.05 132 GLU B N 1
ATOM 1863 C CA . GLU B 1 92 ? -16.984 30.371 52.704 1.00 30.02 132 GLU B CA 1
ATOM 1864 C C . GLU B 1 92 ? -17.318 29.074 53.446 1.00 30.37 132 GLU B C 1
ATOM 1865 O O . GLU B 1 92 ? -17.907 29.116 54.528 1.00 30.42 132 GLU B O 1
ATOM 1871 N N . SER B 1 93 ? -16.941 27.932 52.870 1.00 30.82 133 SER B N 1
ATOM 1872 C CA . SER B 1 93 ? -17.116 26.634 53.533 1.00 31.40 133 SER B CA 1
ATOM 1873 C C . SER B 1 93 ? -15.891 26.235 54.363 1.00 31.71 133 SER B C 1
ATOM 1874 O O . SER B 1 93 ? -15.896 25.206 55.043 1.00 31.69 133 SER B O 1
ATOM 1877 N N . ARG B 1 94 ? -14.842 27.052 54.273 1.00 32.12 134 ARG B N 1
ATOM 1878 C CA . ARG B 1 94 ? -13.752 27.083 55.238 1.00 32.63 134 ARG B CA 1
ATOM 1879 C C . ARG B 1 94 ? -14.009 28.338 56.078 1.00 33.41 134 ARG B C 1
ATOM 1880 O O . ARG B 1 94 ? -13.355 29.363 55.871 1.00 33.94 134 ARG B O 1
ATOM 1888 N N . PRO B 1 95 ? -14.966 28.281 57.021 1.00 33.97 135 PRO B N 1
ATOM 1889 C CA . PRO B 1 95 ? -15.397 29.556 57.594 1.00 34.45 135 PRO B CA 1
ATOM 1890 C C . PRO B 1 95 ? -14.460 30.079 58.696 1.00 34.75 135 PRO B C 1
ATOM 1891 O O . PRO B 1 95 ? -13.383 29.512 58.921 1.00 34.73 135 PRO B O 1
ATOM 1895 N N . PHE B 1 96 ? -14.880 31.160 59.355 1.00 35.08 136 PHE B N 1
ATOM 1896 C CA . PHE B 1 96 ? -14.153 31.764 60.478 1.00 35.40 136 PHE B CA 1
ATOM 1897 C C . PHE B 1 96 ? -12.717 32.151 60.091 1.00 35.15 136 PHE B C 1
ATOM 1898 O O . PHE B 1 96 ? -11.746 31.606 60.620 1.00 35.13 136 PHE B O 1
ATOM 1906 N N . GLN B 1 97 ? -12.603 33.086 59.148 1.00 34.90 137 GLN B N 1
ATOM 1907 C CA . GLN B 1 97 ? -11.306 33.632 58.731 1.00 34.56 137 GLN B CA 1
ATOM 1908 C C . GLN B 1 97 ? -11.393 35.121 58.349 1.00 33.67 137 GLN B C 1
ATOM 1909 O O . GLN B 1 97 ? -11.895 35.476 57.277 1.00 33.77 137 GLN B O 1
ATOM 1915 N N . GLU B 1 98 ? -10.905 35.975 59.248 1.00 32.67 138 GLU B N 1
ATOM 1916 C CA . GLU B 1 98 ? -10.916 37.433 59.071 1.00 31.70 138 GLU B CA 1
ATOM 1917 C C . GLU B 1 98 ? -10.290 37.884 57.760 1.00 30.68 138 GLU B C 1
ATOM 1918 O O . GLU B 1 98 ? -9.220 37.409 57.376 1.00 30.59 138 GLU B O 1
ATOM 1924 N N . ARG B 1 99 ? -10.972 38.801 57.080 1.00 29.43 139 ARG B N 1
ATOM 1925 C CA . ARG B 1 99 ? -10.471 39.381 55.838 1.00 28.34 139 ARG B CA 1
ATOM 1926 C C . ARG B 1 99 ? -10.394 40.907 55.956 1.00 26.90 139 ARG B C 1
ATOM 1927 O O . ARG B 1 99 ? -11.304 41.533 56.501 1.00 26.78 139 ARG B O 1
ATOM 1935 N N . PRO B 1 100 ? -9.289 41.508 55.477 1.00 25.66 140 PRO B N 1
ATOM 1936 C CA . PRO B 1 100 ? -9.102 42.960 55.605 1.00 24.67 140 PRO B CA 1
ATOM 1937 C C . PRO B 1 100 ? -10.028 43.837 54.752 1.00 23.53 140 PRO B C 1
ATOM 1938 O O . PRO B 1 100 ? -10.281 44.987 55.116 1.00 23.55 140 PRO B O 1
ATOM 1942 N N . LEU B 1 101 ? -10.528 43.304 53.641 1.00 22.15 141 LEU B N 1
ATOM 1943 C CA . LEU B 1 101 ? -11.385 44.076 52.739 1.00 20.94 141 LEU B CA 1
ATOM 1944 C C . LEU B 1 101 ? -12.872 43.800 52.998 1.00 20.04 141 LEU B C 1
ATOM 1945 O O . LEU B 1 101 ? -13.269 42.643 53.109 1.00 19.87 141 LEU B O 1
ATOM 1950 N N . PRO B 1 102 ? -13.691 44.865 53.106 1.00 19.41 142 PRO B N 1
ATOM 1951 C CA . PRO B 1 102 ? -15.138 44.734 53.291 1.00 18.93 142 PRO B CA 1
ATOM 1952 C C . PRO B 1 102 ? -15.821 43.914 52.196 1.00 18.41 142 PRO B C 1
ATOM 1953 O O . PRO B 1 102 ? -16.820 43.245 52.471 1.00 17.89 142 PRO B O 1
ATOM 1957 N N . SER B 1 103 ? -15.282 43.958 50.975 1.00 17.60 143 SER B N 1
ATOM 1958 C CA . SER B 1 103 ? -15.809 43.157 49.859 1.00 17.38 143 SER B CA 1
ATOM 1959 C C . SER B 1 103 ? -15.517 41.660 49.990 1.00 17.33 143 SER B C 1
ATOM 1960 O O . SER B 1 103 ? -16.043 40.857 49.220 1.00 17.23 143 SER B O 1
ATOM 1963 N N . ARG B 1 104 ? -14.669 41.297 50.953 1.00 17.53 144 ARG B N 1
ATOM 1964 C CA . ARG B 1 104 ? -14.228 39.905 51.159 1.00 18.11 144 ARG B CA 1
ATOM 1965 C C . ARG B 1 104 ? -13.458 39.359 49.955 1.00 17.68 144 ARG B C 1
ATOM 1966 O O . ARG B 1 104 ? -13.420 38.144 49.732 1.00 17.92 144 ARG B O 1
ATOM 1974 N N . SER B 1 105 ? -12.859 40.266 49.181 1.00 17.20 145 SER B N 1
ATOM 1975 C CA . SER B 1 105 ? -11.921 39.903 48.125 1.00 16.81 145 SER B CA 1
ATOM 1976 C C . SER B 1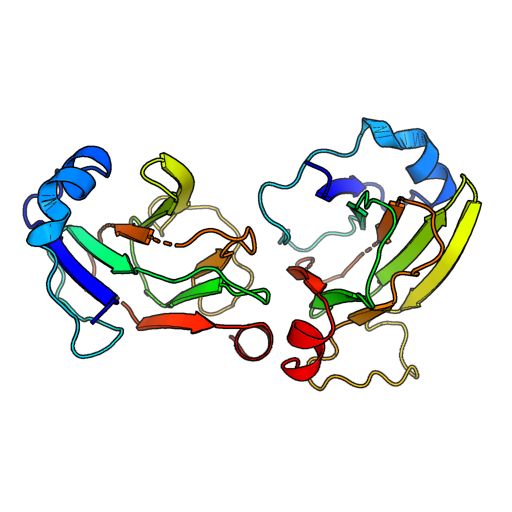 105 ? -10.710 39.185 48.723 1.00 16.60 145 SER B C 1
ATOM 1977 O O . SER B 1 105 ? -10.384 39.368 49.894 1.00 16.94 145 SER B O 1
ATOM 1980 N N . TYR B 1 106 ? -10.052 38.374 47.907 1.00 15.98 146 TYR B N 1
ATOM 1981 C CA . TYR B 1 106 ? -8.906 37.583 48.337 1.00 15.62 146 TYR B CA 1
ATOM 1982 C C . TYR B 1 106 ? -7.652 38.243 47.794 1.00 15.50 146 TYR B C 1
ATOM 1983 O O . TYR B 1 106 ? -7.671 38.800 46.698 1.00 15.31 146 TYR B O 1
ATOM 1992 N N . LEU B 1 107 ? -6.570 38.180 48.565 1.00 15.16 147 LEU B N 1
ATOM 1993 C CA . LEU B 1 107 ? -5.279 38.723 48.143 1.00 15.29 147 LEU B CA 1
ATOM 1994 C C . LEU B 1 107 ? -4.173 37.693 48.341 1.00 15.09 147 LEU B C 1
ATOM 1995 O O . LEU B 1 107 ? -4.064 37.089 49.406 1.00 15.16 147 LEU B O 1
ATOM 2000 N N . PHE B 1 108 ? -3.358 37.491 47.316 1.00 14.73 148 PHE B N 1
ATOM 2001 C CA . PHE B 1 108 ? -2.238 36.563 47.424 1.00 14.89 148 PHE B CA 1
ATOM 2002 C C . PHE B 1 108 ? -0.938 37.242 47.002 1.00 14.73 148 PHE B C 1
ATOM 2003 O O . PHE B 1 108 ? -0.820 37.729 45.880 1.00 14.74 148 PHE B O 1
ATOM 2011 N N . SER B 1 109 ? 0.023 37.266 47.921 1.00 14.60 149 SER B N 1
ATOM 2012 C CA . SER B 1 109 ? 1.299 37.947 47.728 1.00 14.89 149 SER B CA 1
ATOM 2013 C C . SER B 1 109 ? 2.180 37.199 46.732 1.00 14.95 149 SER B C 1
ATOM 2014 O O . SER B 1 109 ? 2.384 35.990 46.860 1.00 15.38 149 SER B O 1
ATOM 2017 N N . LEU B 1 110 ? 2.705 37.923 45.751 1.00 15.07 150 LEU B N 1
ATOM 2018 C CA . LEU B 1 110 ? 3.530 37.325 44.708 1.00 15.06 150 LEU B CA 1
ATOM 2019 C C . LEU B 1 110 ? 4.998 37.671 44.929 1.00 15.29 150 LEU B C 1
ATOM 2020 O O . LEU B 1 110 ? 5.359 38.844 44.966 1.00 15.49 150 LEU B O 1
ATOM 2025 N N . PRO B 1 111 ? 5.852 36.644 45.074 1.00 15.67 151 PRO B N 1
ATOM 2026 C CA . PRO B 1 111 ? 7.234 36.853 45.508 1.00 15.65 151 PRO B CA 1
ATOM 2027 C C . PRO B 1 111 ? 8.106 37.620 44.517 1.00 15.68 151 PRO B C 1
ATOM 2028 O O . PRO B 1 111 ? 7.977 37.466 43.300 1.00 15.47 151 PRO B O 1
ATOM 2032 N N . VAL B 1 112 ? 8.979 38.451 45.070 1.00 15.71 152 VAL B N 1
ATOM 2033 C CA . VAL B 1 112 ? 10.049 39.088 44.329 1.00 15.86 152 VAL B CA 1
ATOM 2034 C C . VAL B 1 112 ? 11.290 38.266 44.670 1.00 16.03 152 VAL B C 1
ATOM 2035 O O . VAL B 1 112 ? 11.923 38.481 45.707 1.00 15.71 152 VAL B O 1
ATOM 2039 N N . ASP B 1 113 ? 11.601 37.288 43.818 1.00 16.42 153 ASP B N 1
ATOM 2040 C CA . ASP B 1 113 ? 12.667 36.326 44.114 1.00 16.53 153 ASP B CA 1
ATOM 2041 C C . ASP B 1 113 ? 13.477 35.881 42.889 1.00 16.80 153 ASP B C 1
ATOM 2042 O O . ASP B 1 113 ? 14.158 34.857 42.927 1.00 16.82 153 ASP B O 1
ATOM 2047 N N . GLY B 1 114 ? 13.398 36.660 41.813 1.00 17.19 154 GLY B N 1
ATOM 2048 C CA . GLY B 1 114 ? 14.217 36.437 40.619 1.00 17.49 154 GLY B CA 1
ATOM 2049 C C . GLY B 1 114 ? 13.793 35.280 39.734 1.00 17.76 154 GLY B C 1
ATOM 2050 O O . GLY B 1 114 ? 14.488 34.954 38.772 1.00 17.64 154 GLY B O 1
ATOM 2051 N N . LYS B 1 115 ? 12.653 34.666 40.053 1.00 17.90 155 LYS B N 1
ATOM 2052 C CA . LYS B 1 115 ? 12.145 33.509 39.314 1.00 18.05 155 LYS B CA 1
ATOM 2053 C C . LYS B 1 115 ? 10.749 33.778 38.753 1.00 17.98 155 LYS B C 1
ATOM 2054 O O . LYS B 1 115 ? 9.944 34.454 39.407 1.00 17.80 155 LYS B O 1
ATOM 2060 N N . PRO B 1 116 ? 10.449 33.240 37.549 1.00 18.11 156 PRO B N 1
ATOM 2061 C CA . PRO B 1 116 ? 9.071 33.241 37.043 1.00 18.21 156 PRO B CA 1
ATOM 2062 C C . PRO B 1 116 ? 8.131 32.440 37.944 1.00 18.40 156 PRO B C 1
ATOM 2063 O O . PRO B 1 116 ? 8.552 31.923 38.985 1.00 18.13 156 PRO B O 1
ATOM 2075 N N . THR B 1 118 ? 4.004 30.386 38.277 1.00 18.03 158 THR B N 1
ATOM 2076 C CA . THR B 1 118 ? 2.676 29.956 37.849 1.00 17.67 158 THR B CA 1
ATOM 2077 C C . THR B 1 118 ? 1.728 29.817 39.038 1.00 17.59 158 THR B C 1
ATOM 2078 O O . THR B 1 118 ? 2.014 29.087 39.996 1.00 17.59 158 THR B O 1
ATOM 2082 N N . LEU B 1 119 ? 0.599 30.519 38.954 1.00 17.05 159 LEU B N 1
ATOM 2083 C CA . LEU B 1 119 ? -0.444 30.466 39.974 1.00 16.89 159 LEU B CA 1
ATOM 2084 C C . LEU B 1 119 ? -1.586 29.556 39.529 1.00 16.67 159 LEU B C 1
ATOM 2085 O O . LEU B 1 119 ? -1.986 29.590 38.366 1.00 16.93 159 LEU B O 1
ATOM 2090 N N . TYR B 1 120 ? -2.102 28.754 40.459 1.00 16.37 160 TYR B N 1
ATOM 2091 C CA . TYR B 1 120 ? -3.296 27.935 40.229 1.00 16.32 160 TYR B CA 1
ATOM 2092 C C . TYR B 1 120 ? -4.337 28.208 41.308 1.00 16.01 160 TYR B C 1
ATOM 2093 O O . TYR B 1 120 ? -4.028 28.212 42.498 1.00 15.96 160 TYR B O 1
ATOM 2102 N N . VAL B 1 121 ? -5.572 28.442 40.883 1.00 15.72 161 VAL B N 1
ATOM 2103 C CA . VAL B 1 121 ? -6.676 28.664 41.818 1.00 15.25 161 VAL B CA 1
ATOM 2104 C C . VAL B 1 121 ? -7.849 27.782 41.427 1.00 15.29 161 VAL B C 1
ATOM 2105 O O . VAL B 1 121 ? -8.314 27.852 40.295 1.00 15.32 161 VAL B O 1
ATOM 2109 N N . ARG B 1 122 ? -8.305 26.952 42.365 1.00 15.52 162 ARG B N 1
ATOM 2110 C CA . ARG B 1 122 ? -9.504 26.127 42.195 1.00 15.73 162 ARG B CA 1
ATOM 2111 C C . ARG B 1 122 ? -10.678 26.738 42.968 1.00 16.37 162 ARG B C 1
ATOM 2112 O O . ARG B 1 122 ? -10.536 27.125 44.131 1.00 15.94 162 ARG B O 1
ATOM 2128 N N . THR B 1 124 ? -15.007 26.182 43.781 1.00 18.22 164 THR B N 1
ATOM 2129 C CA . THR B 1 124 ? -16.321 25.527 43.692 1.00 18.42 164 THR B CA 1
ATOM 2130 C C . THR B 1 124 ? -17.362 26.296 44.510 1.00 18.36 164 THR B C 1
ATOM 2131 O O . THR B 1 124 ? -17.021 26.988 45.471 1.00 18.16 164 THR B O 1
ATOM 2135 N N . SER B 1 125 ? -18.629 26.170 44.124 1.00 18.37 165 SER B N 1
ATOM 2136 C CA . SER B 1 125 ? -19.722 26.809 44.855 1.00 18.73 165 SER B CA 1
ATOM 2137 C C . SER B 1 125 ? -21.064 26.139 44.571 1.00 18.91 165 SER B C 1
ATOM 2138 O O . SER B 1 125 ? -21.257 25.559 43.502 1.00 18.55 165 SER B O 1
ATOM 2141 N N . ASN B 1 126 ? -21.977 26.216 45.539 1.00 19.57 166 ASN B N 1
ATOM 2142 C CA . ASN B 1 126 ? -23.380 25.844 45.323 1.00 20.28 166 ASN B CA 1
ATOM 2143 C C . ASN B 1 126 ? -24.181 27.039 44.807 1.00 20.05 166 ASN B C 1
ATOM 2144 O O . ASN B 1 126 ? -25.392 26.939 44.573 1.00 20.05 166 ASN B O 1
ATOM 2149 N N . HIS B 1 127 ? -23.491 28.170 44.657 1.00 19.60 167 HIS B N 1
ATOM 2150 C CA . HIS B 1 127 ? -24.046 29.379 44.062 1.00 19.46 167 HIS B CA 1
ATOM 2151 C C . HIS B 1 127 ? -23.388 29.605 42.699 1.00 19.20 167 HIS B C 1
ATOM 2152 O O . HIS B 1 127 ? -22.421 28.911 42.359 1.00 18.79 167 HIS B O 1
ATOM 2159 N N . PRO B 1 128 ? -23.908 30.561 41.903 1.00 19.25 168 PRO B N 1
ATOM 2160 C CA . PRO B 1 128 ? -23.208 30.893 40.661 1.00 19.38 168 PRO B CA 1
ATOM 2161 C C . PRO B 1 128 ? -21.746 31.259 40.921 1.00 19.57 168 PRO B C 1
ATOM 2162 O O . PRO B 1 128 ? -21.445 31.971 41.883 1.00 19.43 168 PRO B O 1
ATOM 2166 N N . LEU B 1 129 ? -20.848 30.731 40.095 1.00 19.85 169 LEU B N 1
ATOM 2167 C CA . LEU B 1 129 ? -19.431 31.057 40.200 1.00 20.31 169 LEU B CA 1
ATOM 2168 C C . LEU B 1 129 ? -19.117 32.274 39.344 1.00 20.65 169 LEU B C 1
ATOM 2169 O O . LEU B 1 129 ? -18.960 32.164 38.128 1.00 20.29 169 LEU B O 1
ATOM 2182 N N . ALA B 1 131 ? -16.359 35.620 39.226 1.00 18.97 171 ALA B N 1
ATOM 2183 C CA . ALA B 1 131 ? -15.109 36.139 39.755 1.00 17.48 171 ALA B CA 1
ATOM 2184 C C . ALA B 1 131 ? -14.476 37.132 38.797 1.00 16.53 171 ALA B C 1
ATOM 2185 O O . ALA B 1 131 ? -14.565 36.974 37.581 1.00 15.83 171 ALA B O 1
ATOM 2187 N N . TRP B 1 132 ? -13.858 38.156 39.374 1.00 15.33 172 TRP B N 1
ATOM 2188 C CA . TRP B 1 132 ? -12.928 39.024 38.684 1.00 14.58 172 TRP B CA 1
ATOM 2189 C C . TRP B 1 132 ? -11.594 38.876 39.400 1.00 14.37 172 TRP B C 1
ATOM 2190 O O . TRP B 1 132 ? -11.554 38.677 40.617 1.00 13.76 172 TRP B O 1
ATOM 2201 N N . PHE B 1 133 ? -10.506 38.961 38.644 1.00 14.07 173 PHE B N 1
ATOM 2202 C CA . PHE B 1 133 ? -9.173 38.746 39.200 1.00 14.31 173 PHE B CA 1
ATOM 2203 C C . PHE B 1 133 ? -8.134 39.488 38.375 1.00 14.44 173 PHE B C 1
ATOM 2204 O O . PHE B 1 133 ? -8.335 39.729 37.180 1.00 14.13 173 PHE B O 1
ATOM 2212 N N . ASP B 1 134 ? -7.038 39.871 39.026 1.00 14.51 174 ASP B N 1
ATOM 2213 C CA . ASP B 1 134 ? -5.966 40.594 38.358 1.00 14.79 174 ASP B CA 1
ATOM 2214 C C . ASP B 1 134 ? -4.744 40.677 39.258 1.00 14.70 174 ASP B C 1
ATOM 2215 O O . ASP B 1 134 ? -4.827 40.412 40.463 1.00 14.55 174 ASP B O 1
ATOM 2220 N N . GLN B 1 135 ? -3.606 41.020 38.662 1.00 14.33 175 GLN B N 1
ATOM 2221 C CA . GLN B 1 135 ? -2.421 41.341 39.437 1.00 14.28 175 GLN B CA 1
ATOM 2222 C C . GLN B 1 135 ? -2.473 42.824 39.741 1.00 13.70 175 GLN B C 1
ATOM 2223 O O . GLN B 1 135 ? -2.776 43.632 38.858 1.00 13.48 175 GLN B O 1
ATOM 2229 N N . ILE B 1 136 ? -2.189 43.175 40.993 1.00 13.14 176 ILE B N 1
ATOM 2230 C CA . ILE B 1 136 ? -2.167 44.572 41.430 1.00 12.67 176 ILE B CA 1
ATOM 2231 C C . ILE B 1 136 ? -0.850 44.884 42.132 1.00 12.55 176 ILE B C 1
ATOM 2232 O O . ILE B 1 136 ? -0.250 44.006 42.753 1.00 12.32 176 ILE B O 1
ATOM 2237 N N . ASP B 1 137 ? -0.403 46.131 42.033 1.00 12.51 177 ASP B N 1
ATOM 2238 C CA . ASP B 1 137 ? 0.748 46.579 42.820 1.00 12.52 177 ASP B CA 1
ATOM 2239 C C . ASP B 1 137 ? 0.251 47.330 44.056 1.00 12.31 177 ASP B C 1
ATOM 2240 O O . ASP B 1 137 ? -0.939 47.278 44.378 1.00 12.28 177 ASP B O 1
ATOM 2245 N N . GLU B 1 138 ? 1.151 48.019 44.751 1.00 12.40 178 GLU B N 1
ATOM 2246 C CA . GLU B 1 138 ? 0.772 48.782 45.940 1.00 11.90 178 GLU B CA 1
ATOM 2247 C C . GLU B 1 138 ? -0.299 49.820 45.619 1.00 11.79 178 GLU B C 1
ATOM 2248 O O . GLU B 1 138 ? -1.213 50.031 46.413 1.00 11.59 178 GLU B O 1
ATOM 2254 N N . ALA B 1 139 ? -0.177 50.473 44.464 1.00 11.84 179 ALA B N 1
ATOM 2255 C CA . ALA B 1 139 ? -1.149 51.480 44.052 1.00 11.86 179 ALA B CA 1
ATOM 2256 C C . ALA B 1 139 ? -2.554 50.881 43.957 1.00 11.96 179 ALA B C 1
ATOM 2257 O O . ALA B 1 139 ? -3.526 51.508 44.382 1.00 12.01 179 ALA B O 1
ATOM 2259 N N . GLY B 1 140 ? -2.652 49.662 43.423 1.00 12.20 180 GLY B N 1
ATOM 2260 C CA . GLY B 1 140 ? -3.939 48.971 43.305 1.00 12.17 180 GLY B CA 1
ATOM 2261 C C . GLY B 1 140 ? -4.462 48.604 44.679 1.00 12.46 180 GLY B C 1
ATOM 2262 O O . GLY B 1 140 ? -5.618 48.880 45.007 1.00 12.03 180 GLY B O 1
ATOM 2263 N N . LEU B 1 141 ? -3.580 48.019 45.489 1.00 12.61 181 LEU B N 1
ATOM 2264 C CA . LEU B 1 141 ? -3.906 47.545 46.844 1.00 12.74 181 LEU B CA 1
ATOM 2265 C C . LEU B 1 141 ? -4.522 48.617 47.741 1.00 12.50 181 LEU B C 1
ATOM 2266 O O . LEU B 1 141 ? -5.530 48.370 48.402 1.00 12.36 181 LEU B O 1
ATOM 2271 N N . VAL B 1 142 ? -3.939 49.812 47.741 1.00 12.48 182 VAL B N 1
ATOM 2272 C CA . VAL B 1 142 ? -4.366 50.872 48.665 1.00 12.93 182 VAL B CA 1
ATOM 2273 C C . VAL B 1 142 ? -5.716 51.522 48.306 1.00 13.12 182 VAL B C 1
ATOM 2274 O O . VAL B 1 142 ? -6.299 52.232 49.123 1.00 13.08 182 VAL B O 1
ATOM 2278 N N . GLY B 1 143 ? -6.202 51.269 47.091 1.00 13.36 183 GLY B N 1
ATOM 2279 C CA . GLY B 1 143 ? -7.516 51.750 46.655 1.00 13.83 183 GLY B CA 1
ATOM 2280 C C . GLY B 1 143 ? -8.632 50.717 46.751 1.00 14.24 183 GLY B C 1
ATOM 2281 O O . GLY B 1 143 ? -9.788 51.018 46.451 1.00 14.06 183 GLY B O 1
ATOM 2282 N N . LEU B 1 144 ? -8.295 49.502 47.179 1.00 14.71 184 LEU B N 1
ATOM 2283 C CA . LEU B 1 144 ? -9.270 48.405 47.254 1.00 15.44 184 LEU B CA 1
ATOM 2284 C C . LEU B 1 144 ? -10.285 48.558 48.385 1.00 15.83 184 LEU B C 1
ATOM 2285 O O . LEU B 1 144 ? -9.955 49.052 49.464 1.00 15.59 184 LEU B O 1
ATOM 2290 N N . GLU B 1 145 ? -11.511 48.107 48.122 1.00 16.64 185 GLU B N 1
ATOM 2291 C CA . GLU B 1 145 ? -12.560 48.000 49.142 1.00 18.01 185 GLU B CA 1
ATOM 2292 C C . GLU B 1 145 ? -13.168 46.599 49.167 1.00 17.83 185 GLU B C 1
ATOM 2293 O O . GLU B 1 145 ? -12.662 45.698 48.491 1.00 18.48 185 GLU B O 1
#

Nearest PDB structures (foldseek):
  2xbz-assembly1_A-2  TM=9.165E-01  e=9.783E-21  Pseudomonas aeruginosa
  2xbz-assembly1_B-2  TM=6.780E-01  e=1.781E-12  Pseudomonas aeruginosa
  1uyy-assembly2_B  TM=3.625E-01  e=8.742E-02  Cellvibrio mixtus
  1rj8-assembly2_G  TM=3.370E-01  e=4.463E-01  Homo sapiens
  3m70-assembly1_A  TM=3.785E-01  e=2.889E-01  Haemophilus influenzae

InterPro domains:
  IPR001789 Signal transduction response regulator, receiver domain [PF00072] (661-776)
  IPR001789 Signal transduction response regulator, receiver domain [PF00072] (810-924)
  IPR001789 Signal transduction response regulator, receiver domain [PS50110] (659-781)
  IPR001789 Signal transduction response regulator, receiver domain [PS50110] (809-928)
  IPR001789 Signal transduction response regulator, receiver domain [SM00448] (658-777)
  IPR001789 Signal transduction response regulator, receiver domain [SM00448] (808-924)
  IPR003594 Histidine kinase/HSP90-like ATPase domain [PF02518] (526-640)
  IPR003594 Histidine kinase/HSP90-like ATPase domain [SM00387] (526-641)
  IPR003661 Signal transduction histidine kinase, dimerisation/phosphoacceptor domain [PF00512] (415-479)
  IPR003661 Signal transduction histidine kinase, dimerisation/phosphoacceptor domain [SM00388] (414-479)
  IPR003661 Signal transduction histidine kinase, dimerisation/phosphoacceptor domain [cd00082] (412-475)
  IPR004358 Signal transduction histidine kinase-related protein, C-terminal [PR00344] (566-580)
  IPR004358 Signal transduction histidine kinase-related protein, C-terminal [PR00344] (601-619)
  IPR004358 Signal transduction histidine kinase-related protein, C-terminal [PR00344] (625-638)
  IPR005467 Histidine kinase domain [PS50109] (421-641)
  IPR011006 CheY-like superfamily [SSF52172] (656-782)
  IPR011006 CheY-like superfamily [SSF52172] (807-929)
  IPR011622 7TM-DISM receptor, extracellular domain, type 2 [PF07696] (48-171)
  IPR011623 7TM-DISM receptor, extracellular domain, type 1 [PF07695] (189-389)
  IPR036097 Signal transduction histidine kinase, dimerisation/phosphoacceptor domain superfamily [SSF47384] (409-480)

Sequence (270 aa):
QNWRLLRDESAQLRIADVLQRKEQFRPLAKRSFIFPASPQAVWLQVQLPAQKVPSWLWIFAPRVQYLDYYLVQDGQLVRDQHTGESRPFQERPLPSRSYLFSLPVDGKPTLYVRTSNHPLAWFDQIDEAGLVGLEQNWRLLRDESAQLRIADVLQRKEQFRPLAKRSFIFPASPQAVWLQVQLPAQKVPSWLWIFAPRVQYLDYYLVQDGQLVRDQHTGESRPFQERPLPSRSYLFSLPVDGKPTLYVRTSNHPLAWFDQIDEAGLVGLE

Solvent-accessible surface area: 14110 Å² total

Foldseek 3Di:
DQKWKDKAQVLPDDPVNVVVVVVRTDDDPAQDDWAAFHFIKMKIKGWWFQDDAKKKKKKQKPQFAWKWKFDDWPNDTPDIDIDGVVRPPDDDDAPSPIDIGIDDNDRTIMMMMMHHRGITIGIDMDGVVRVVPGD/DQKWKAKALVQPDDPVNCVVVVVRTHDDPAQDDKFFFGFIKMKIKGWWFADDAKKKKKKQKPQFAWKKKFDDFPRDTDDIDIDHPVNPDDDDPAPSSIDIGIDDNDRTIMMMMMHHSGMTIGIDMDGPVRVVPGD

Organism: Pseudomonas aeruginosa (strain UCBPP-PA14) (NCBI:txid208963)

CATH classification: 2.60.40.2380